Protein AF-A0A1V9YAX0-F1 (afdb_monomer_lite)

pLDDT: mean 70.47, std 21.71, range [21.67, 96.81]

InterPro domains:
  IPR023393 START-like domain superfamily [G3DSA:3.30.530.20] (100-209)
  IPR052727 Rab4/Rab5 effector domain-containing protein [PTHR13510] (11-248)

Sequence (314 aa):
MCHPKDFVTIPDVTTEDRDKLVAIAHEALSDIILRAKLEEGCLPWRPMNTTSGQPRMYTAKDRTTHETVYAGVTTLEMTLDDAIDFFQVTRNGVYFDHARLLARKATEACVLAPLSTPSFEDPYHYVDLPWFPCLERSHGLLRAHFGRTGYILTEVSAGVTQVVHLVNVAMHGNVPSMLVAKAMRKQAASVSQLAHRIRTRGTKIVSTTPTTPGTPAKGVCASCHTKLHCLKTKIECQRCGDIVCRRCILVNVQCKNCCYGHPHRVRSPATSKPTLTETSSPLTEIADDEDDFIALVDAAGSALRLSSCVTGRS

Radius of gyration: 20.97 Å; chains: 1; bounding box: 55×50×53 Å

Foldseek 3Di:
DDDCVVPDDLDPQDLVNLVVQVVVVVVLVVVLVQQLPQPPGPWPWDWDDDDPLFFTKIWTQDPVVRFIKIKGKDKAQFALVLLLVLLDDDDFVLLQVSLCLLAVLAPDKGWSDWSDAADPVRNFATDTHIDDDPCCVPPVAWQKDWGSFAWAWADPDGRMIMIMTMGTIDTPDDDPVVLVVVLRRVSNRCVSCSNLSSLPRPKDFDQDDVDDPDDDPLQAAQQPRDGNDNPFTWIQGPFQRGTHGPCCSRPPCPRCGDCSNDVVSGDDPDPDDDPDDDDDDDDDDDDDPDQPPSSSVSNSHSSPYRGGHDYDDD

Structure (mmCIF, N/CA/C/O backbone):
data_AF-A0A1V9YAX0-F1
#
_entry.id   AF-A0A1V9YAX0-F1
#
loop_
_atom_site.group_PDB
_atom_site.id
_atom_site.type_symbol
_atom_site.label_atom_id
_atom_site.label_alt_id
_atom_site.label_comp_id
_atom_site.label_asym_id
_atom_site.label_entity_id
_atom_site.label_seq_id
_atom_site.pdbx_PDB_ins_code
_atom_site.Cartn_x
_atom_site.Cartn_y
_atom_site.Cartn_z
_atom_site.occupancy
_atom_site.B_iso_or_equiv
_atom_site.auth_seq_id
_atom_site.auth_comp_id
_atom_site.auth_asym_id
_atom_site.auth_atom_id
_atom_site.pdbx_PDB_model_num
ATOM 1 N N . MET A 1 1 ? -11.397 -20.238 -14.435 1.00 37.41 1 MET A N 1
ATOM 2 C CA . MET A 1 1 ? -10.193 -19.401 -14.259 1.00 37.41 1 MET A CA 1
ATOM 3 C C . MET A 1 1 ? -9.105 -20.329 -13.769 1.00 37.41 1 MET A C 1
ATOM 5 O O . MET A 1 1 ? -9.329 -21.018 -12.780 1.00 37.41 1 MET A O 1
ATOM 9 N N . CYS A 1 2 ? -8.051 -20.481 -14.562 1.00 39.22 2 CYS A N 1
ATOM 10 C CA . CYS A 1 2 ? -7.029 -21.506 -14.375 1.00 39.22 2 CYS A CA 1
ATOM 11 C C . CYS A 1 2 ? -6.031 -21.066 -13.305 1.00 39.22 2 CYS A C 1
ATOM 13 O O . CYS A 1 2 ? -5.664 -19.897 -13.246 1.00 39.22 2 CYS A O 1
ATOM 15 N N . HIS A 1 3 ? -5.602 -21.987 -12.446 1.00 45.72 3 HIS A N 1
ATOM 16 C CA . HIS A 1 3 ? -4.635 -21.674 -11.407 1.00 45.72 3 HIS A CA 1
ATOM 17 C C . HIS A 1 3 ? -3.251 -21.467 -12.064 1.00 45.72 3 HIS A C 1
ATOM 19 O O . HIS A 1 3 ? -2.836 -22.310 -12.859 1.00 45.72 3 HIS A O 1
ATOM 25 N N . PRO A 1 4 ? -2.492 -20.398 -11.744 1.00 51.88 4 PRO A N 1
ATOM 26 C CA . PRO A 1 4 ? -1.201 -20.098 -12.381 1.00 51.88 4 PRO A CA 1
ATOM 27 C C . PRO A 1 4 ? -0.198 -21.258 -12.364 1.00 51.88 4 PRO A C 1
ATOM 29 O O . PRO A 1 4 ? 0.590 -21.427 -13.286 1.00 51.88 4 PRO A O 1
ATOM 32 N N . LYS A 1 5 ? -0.261 -22.106 -11.332 1.00 53.72 5 LYS A N 1
ATOM 33 C CA . LYS A 1 5 ? 0.605 -23.290 -11.199 1.00 53.72 5 LYS A CA 1
ATOM 34 C C . LYS A 1 5 ? 0.449 -24.311 -12.330 1.00 53.72 5 LYS A C 1
ATOM 36 O O . LYS A 1 5 ? 1.384 -25.067 -12.558 1.00 53.72 5 LYS A O 1
ATOM 41 N N . ASP A 1 6 ? -0.682 -24.316 -13.031 1.00 57.94 6 ASP A N 1
ATOM 42 C CA . ASP A 1 6 ? -0.965 -25.317 -14.064 1.00 57.94 6 ASP A CA 1
ATOM 43 C C . ASP A 1 6 ? -0.331 -24.953 -15.421 1.00 57.94 6 ASP A C 1
ATOM 45 O O . ASP A 1 6 ? -0.204 -25.809 -16.292 1.00 57.94 6 ASP A O 1
ATOM 49 N N . PHE A 1 7 ? 0.095 -23.694 -15.605 1.00 60.09 7 PHE A N 1
ATOM 50 C CA . PHE A 1 7 ? 0.601 -23.176 -16.888 1.00 60.09 7 PHE A CA 1
ATOM 51 C C . PHE A 1 7 ? 1.906 -22.373 -16.780 1.00 60.09 7 PHE A C 1
ATOM 53 O O . PHE A 1 7 ? 2.457 -21.965 -17.803 1.00 60.09 7 PHE A O 1
ATOM 60 N N . VAL A 1 8 ? 2.411 -22.126 -15.568 1.00 61.88 8 VAL A N 1
ATOM 61 C CA . VAL A 1 8 ? 3.628 -21.338 -15.340 1.00 61.88 8 VAL A CA 1
ATOM 62 C C . VAL A 1 8 ? 4.755 -22.246 -14.886 1.00 61.88 8 VAL A C 1
ATOM 64 O O . VAL A 1 8 ? 4.736 -22.785 -13.780 1.00 61.88 8 VAL A O 1
ATOM 67 N N . THR A 1 9 ? 5.782 -22.366 -15.721 1.00 63.78 9 THR A N 1
ATOM 68 C CA . THR A 1 9 ? 7.066 -22.920 -15.294 1.00 63.78 9 THR A CA 1
ATOM 69 C C . THR A 1 9 ? 7.731 -21.904 -14.373 1.00 63.78 9 THR A C 1
ATOM 71 O O . THR A 1 9 ? 8.102 -20.814 -14.809 1.00 63.78 9 THR A O 1
ATOM 74 N N . ILE A 1 10 ? 7.839 -22.238 -13.087 1.00 66.00 10 ILE A N 1
ATOM 75 C CA . ILE A 1 10 ? 8.602 -21.432 -12.131 1.00 66.00 10 ILE A CA 1
ATOM 76 C C . ILE A 1 10 ? 10.066 -21.481 -12.593 1.00 66.00 10 ILE A C 1
ATOM 78 O O . ILE A 1 10 ? 10.599 -22.586 -12.724 1.00 66.00 10 ILE A O 1
ATOM 82 N N . PRO A 1 11 ? 10.703 -20.336 -12.897 1.00 67.94 11 PRO A N 1
ATOM 83 C CA . PRO A 1 11 ? 12.101 -20.333 -13.300 1.00 67.94 11 PRO A CA 1
ATOM 84 C C . PRO A 1 11 ? 12.960 -20.867 -12.153 1.00 67.94 11 PRO A C 1
ATOM 86 O O . PRO A 1 11 ? 12.714 -20.543 -10.990 1.00 67.94 11 PRO A O 1
ATOM 89 N N . ASP A 1 12 ? 13.957 -21.686 -12.482 1.00 74.44 12 ASP A N 1
ATOM 90 C CA . ASP A 1 12 ? 14.951 -22.118 -11.505 1.00 74.44 12 ASP A CA 1
ATOM 91 C C . ASP A 1 12 ? 15.837 -20.914 -11.162 1.00 74.44 12 ASP A C 1
ATOM 93 O O . ASP A 1 12 ? 16.627 -20.450 -11.985 1.00 74.44 12 ASP A O 1
ATOM 97 N N . VAL A 1 13 ? 15.615 -20.330 -9.984 1.00 77.94 13 VAL A N 1
ATOM 98 C CA . VAL A 1 13 ? 16.359 -19.155 -9.523 1.00 77.94 13 VAL A CA 1
ATOM 99 C C . VAL A 1 13 ? 17.613 -19.651 -8.821 1.00 77.94 13 VAL A C 1
ATOM 101 O O . VAL A 1 13 ? 17.544 -20.161 -7.696 1.00 77.94 13 VAL A O 1
ATOM 104 N N . THR A 1 14 ? 18.758 -19.478 -9.483 1.00 86.75 14 THR A N 1
ATOM 105 C CA . THR A 1 14 ? 20.066 -19.809 -8.910 1.00 86.75 14 THR A CA 1
ATOM 106 C C . THR A 1 14 ? 20.303 -19.031 -7.612 1.00 86.75 14 THR A C 1
ATOM 108 O O . THR A 1 14 ? 19.706 -17.978 -7.377 1.00 86.75 14 THR A O 1
ATOM 111 N N . THR A 1 15 ? 21.187 -19.527 -6.743 1.00 87.81 15 THR A N 1
ATOM 112 C CA . THR A 1 15 ? 21.553 -18.804 -5.512 1.00 87.81 15 THR A CA 1
ATOM 113 C C . THR A 1 15 ? 22.110 -17.414 -5.827 1.00 87.81 15 THR A C 1
ATOM 115 O O . THR A 1 15 ? 21.740 -16.447 -5.174 1.00 87.81 15 THR A O 1
ATOM 118 N N . GLU A 1 16 ? 22.917 -17.291 -6.884 1.00 90.12 16 GLU A N 1
ATOM 119 C CA . GLU A 1 16 ? 23.482 -16.010 -7.313 1.00 90.12 16 GLU A CA 1
ATOM 120 C C . GLU A 1 16 ? 22.397 -15.022 -7.772 1.00 90.12 16 GLU A C 1
ATOM 122 O O . GLU A 1 16 ? 22.416 -13.851 -7.390 1.00 90.12 16 GLU A O 1
ATOM 127 N N . ASP A 1 17 ? 21.420 -15.480 -8.561 1.00 88.62 17 ASP A N 1
ATOM 128 C CA . ASP A 1 17 ? 20.304 -14.632 -8.995 1.00 88.62 17 ASP A CA 1
ATOM 129 C C . ASP A 1 17 ? 19.409 -14.237 -7.821 1.00 88.62 17 ASP A C 1
ATOM 131 O O . ASP A 1 17 ? 18.936 -13.102 -7.756 1.00 88.62 17 ASP A O 1
ATOM 135 N N . ARG A 1 18 ? 19.210 -15.145 -6.861 1.00 88.44 18 ARG A N 1
ATOM 136 C CA . ARG A 1 18 ? 18.476 -14.853 -5.628 1.00 88.44 18 ARG A CA 1
ATOM 137 C C . ARG A 1 18 ? 19.151 -13.736 -4.841 1.00 88.44 18 ARG A C 1
ATOM 139 O O . ARG A 1 18 ? 18.469 -12.779 -4.481 1.00 88.44 18 ARG A O 1
ATOM 146 N N . ASP A 1 19 ? 20.459 -13.825 -4.622 1.00 90.25 19 ASP A N 1
ATOM 147 C CA . ASP A 1 19 ? 21.213 -12.815 -3.873 1.00 90.25 19 ASP A CA 1
ATOM 148 C C . ASP A 1 19 ? 21.159 -11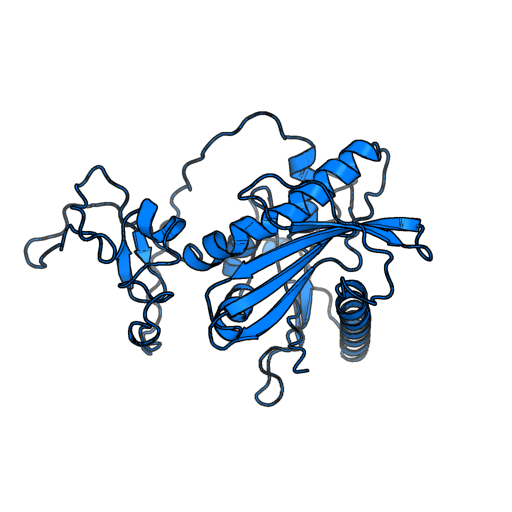.451 -4.576 1.00 90.25 19 ASP A C 1
ATOM 150 O O . ASP A 1 19 ? 20.912 -10.426 -3.935 1.00 90.25 19 ASP A O 1
ATOM 154 N N . LYS A 1 20 ? 21.280 -11.432 -5.911 1.00 90.12 20 LYS A N 1
ATOM 155 C CA . LYS A 1 20 ? 21.107 -10.212 -6.719 1.00 90.12 20 LYS A CA 1
ATOM 156 C C . LYS A 1 20 ? 19.705 -9.618 -6.577 1.00 90.12 20 LYS A C 1
ATOM 158 O O . LYS A 1 20 ? 19.569 -8.411 -6.388 1.00 90.12 20 LYS A O 1
ATOM 163 N N . LEU A 1 21 ? 18.660 -10.442 -6.662 1.00 88.00 21 LEU A N 1
ATOM 164 C CA . LEU A 1 21 ? 17.272 -9.988 -6.535 1.00 88.00 21 LEU A CA 1
ATOM 165 C C . LEU A 1 21 ? 16.974 -9.448 -5.130 1.00 88.00 21 LEU A C 1
ATOM 167 O O . LEU A 1 21 ? 16.291 -8.431 -5.001 1.00 88.00 21 LEU A O 1
ATOM 171 N N . VAL A 1 22 ? 17.513 -10.083 -4.086 1.00 87.81 22 VAL A N 1
ATOM 172 C CA . VAL A 1 22 ? 17.403 -9.591 -2.705 1.00 87.81 22 VAL A CA 1
ATOM 173 C C . VAL A 1 22 ? 18.125 -8.251 -2.547 1.00 87.81 22 VAL A C 1
ATOM 175 O O . VAL A 1 22 ? 17.552 -7.333 -1.962 1.00 87.81 22 VAL A O 1
ATOM 178 N N . ALA A 1 23 ? 19.320 -8.092 -3.123 1.00 88.88 23 ALA A N 1
ATOM 179 C CA . ALA A 1 23 ? 20.044 -6.821 -3.097 1.00 88.88 23 ALA A CA 1
ATOM 180 C C . ALA A 1 23 ? 19.260 -5.691 -3.794 1.00 88.88 23 ALA A C 1
ATOM 182 O O . ALA A 1 23 ? 19.125 -4.601 -3.237 1.00 88.88 23 ALA A O 1
ATOM 183 N N . ILE A 1 24 ? 18.667 -5.967 -4.963 1.00 89.00 24 ILE A N 1
ATOM 184 C CA . ILE A 1 24 ? 17.790 -5.017 -5.672 1.00 89.00 24 ILE A CA 1
ATOM 185 C C . ILE A 1 24 ? 16.581 -4.642 -4.806 1.00 89.00 24 ILE A C 1
ATOM 187 O O . ILE A 1 24 ? 16.206 -3.469 -4.739 1.00 89.00 24 ILE A O 1
ATOM 191 N N . ALA A 1 25 ? 15.973 -5.619 -4.125 1.00 87.56 25 ALA A N 1
ATOM 192 C CA . ALA A 1 25 ? 14.872 -5.351 -3.209 1.00 87.56 25 ALA A CA 1
ATOM 193 C C . ALA A 1 25 ? 15.326 -4.424 -2.070 1.00 87.56 25 ALA A C 1
ATOM 195 O O . ALA A 1 25 ? 14.691 -3.400 -1.834 1.00 87.56 25 ALA A O 1
ATOM 196 N N . HIS A 1 26 ? 16.450 -4.707 -1.407 1.00 86.12 26 HIS A N 1
ATOM 197 C CA . HIS A 1 26 ? 16.986 -3.854 -0.338 1.00 86.12 26 HIS A CA 1
ATOM 198 C C . HIS A 1 26 ? 17.284 -2.420 -0.791 1.00 86.12 26 HIS A C 1
ATOM 200 O O . HIS A 1 26 ? 16.987 -1.472 -0.056 1.00 86.12 26 HIS A O 1
ATOM 206 N N . GLU A 1 27 ? 17.817 -2.240 -1.999 1.00 88.69 27 GLU A N 1
ATOM 207 C CA . GLU A 1 27 ? 18.045 -0.913 -2.578 1.00 88.69 27 GLU A CA 1
ATOM 208 C C . GLU A 1 27 ? 16.720 -0.171 -2.809 1.00 88.69 27 GLU A C 1
ATOM 210 O O . GLU A 1 27 ? 16.554 0.968 -2.360 1.00 88.69 27 GLU A O 1
ATOM 215 N N . ALA A 1 28 ? 15.735 -0.835 -3.424 1.00 86.12 28 ALA A N 1
ATOM 216 C CA . ALA A 1 28 ? 14.412 -0.260 -3.668 1.00 86.12 28 ALA A CA 1
ATOM 217 C C . ALA A 1 28 ? 13.695 0.144 -2.366 1.00 86.12 28 ALA A C 1
ATOM 219 O O . ALA A 1 28 ? 12.976 1.147 -2.328 1.00 86.12 28 ALA A O 1
ATOM 220 N N . LEU A 1 29 ? 13.910 -0.614 -1.291 1.00 85.88 29 LEU A N 1
ATOM 221 C CA . LEU A 1 29 ? 13.338 -0.344 0.027 1.00 85.88 29 LEU A CA 1
ATOM 222 C C . LEU A 1 29 ? 14.049 0.784 0.761 1.00 85.88 29 LEU A C 1
ATOM 224 O O . LEU A 1 29 ? 13.409 1.628 1.383 1.00 85.88 29 LEU A O 1
ATOM 228 N N . SER A 1 30 ? 15.367 0.869 0.649 1.00 88.25 30 SER A N 1
ATOM 229 C CA . SER A 1 30 ? 16.090 2.028 1.171 1.00 88.25 30 SER A CA 1
ATOM 230 C C . SER A 1 30 ? 15.615 3.308 0.476 1.00 88.25 30 SER A C 1
ATOM 232 O O . SER A 1 30 ? 15.301 4.303 1.133 1.00 88.25 30 SER A O 1
ATOM 234 N N . ASP A 1 31 ? 15.454 3.258 -0.849 1.00 87.31 31 ASP A N 1
ATOM 235 C CA . ASP A 1 31 ? 14.967 4.385 -1.644 1.00 87.31 31 ASP A CA 1
ATOM 236 C C . ASP A 1 31 ? 13.527 4.781 -1.263 1.00 87.31 31 ASP A C 1
ATOM 238 O O . ASP A 1 31 ? 13.234 5.971 -1.101 1.00 87.31 31 ASP A O 1
ATOM 242 N N . ILE A 1 32 ? 12.625 3.812 -1.041 1.00 89.25 32 ILE A N 1
ATOM 243 C CA . ILE A 1 32 ? 11.243 4.122 -0.639 1.00 89.25 32 ILE A CA 1
ATOM 244 C C . ILE A 1 32 ? 11.175 4.781 0.742 1.00 89.25 32 ILE A C 1
ATOM 246 O O . ILE A 1 32 ? 10.451 5.765 0.910 1.00 89.25 32 ILE A O 1
ATOM 250 N N . ILE A 1 33 ? 11.951 4.289 1.713 1.00 89.31 33 ILE A N 1
ATOM 251 C CA . ILE A 1 33 ? 11.983 4.824 3.082 1.00 89.31 33 ILE A CA 1
ATOM 252 C C . ILE A 1 33 ? 12.476 6.272 3.072 1.00 89.31 33 ILE A C 1
ATOM 254 O O . ILE A 1 33 ? 11.868 7.143 3.697 1.00 89.31 33 ILE A O 1
ATOM 258 N N . LEU A 1 34 ? 13.547 6.553 2.325 1.00 90.06 34 LEU A N 1
ATOM 259 C CA . LEU A 1 34 ? 14.103 7.902 2.218 1.00 90.06 34 LEU A CA 1
ATOM 260 C C . LEU A 1 34 ? 13.123 8.877 1.551 1.00 90.06 34 LEU A C 1
ATOM 262 O O . LEU A 1 34 ? 13.002 10.023 1.988 1.00 90.06 34 LEU A O 1
ATOM 266 N N . ARG A 1 35 ? 12.387 8.422 0.533 1.00 90.88 35 ARG A N 1
ATOM 267 C CA . ARG A 1 35 ? 11.398 9.237 -0.196 1.00 90.88 35 ARG A CA 1
ATOM 268 C C . ARG A 1 35 ? 10.103 9.461 0.570 1.00 90.88 35 ARG A C 1
ATOM 270 O O . ARG A 1 35 ? 9.447 10.480 0.358 1.00 90.88 35 ARG A O 1
ATOM 277 N N . ALA A 1 36 ? 9.735 8.537 1.451 1.00 91.06 36 ALA A N 1
ATOM 278 C CA . ALA A 1 36 ? 8.534 8.639 2.271 1.00 91.06 36 ALA A CA 1
ATOM 279 C C . ALA A 1 36 ? 8.642 9.692 3.386 1.00 91.06 36 ALA A C 1
ATOM 281 O O . ALA A 1 36 ? 7.619 10.052 3.968 1.00 91.06 36 ALA A O 1
ATOM 282 N N . LYS A 1 37 ? 9.844 10.216 3.671 1.00 92.69 37 LYS A N 1
ATOM 283 C CA . LYS A 1 37 ? 10.032 11.343 4.594 1.00 92.69 37 LYS A CA 1
ATOM 284 C C . LYS A 1 37 ? 9.356 12.596 4.035 1.00 92.69 37 LYS A C 1
ATOM 286 O O . LYS A 1 37 ? 9.789 13.151 3.027 1.00 92.69 37 LYS A O 1
ATOM 291 N N . LEU A 1 38 ? 8.271 13.014 4.685 1.00 92.25 38 LEU A N 1
ATOM 292 C CA . LEU A 1 38 ? 7.445 14.151 4.257 1.00 92.25 38 LEU A CA 1
ATOM 293 C C . LEU A 1 38 ? 8.009 15.498 4.714 1.00 92.25 38 LEU A C 1
ATOM 295 O O . LEU A 1 38 ? 7.803 16.508 4.046 1.00 92.25 38 LEU A O 1
ATOM 299 N N . GLU A 1 39 ? 8.720 15.494 5.837 1.00 88.69 39 GLU A N 1
ATOM 300 C CA . GLU A 1 39 ? 9.411 16.643 6.414 1.00 88.69 39 GLU A CA 1
ATOM 301 C C . GLU A 1 39 ? 10.913 16.449 6.211 1.00 88.69 39 GLU A C 1
ATOM 303 O O . GLU A 1 39 ? 11.423 15.349 6.421 1.00 88.69 39 GLU A O 1
ATOM 308 N N . GLU A 1 40 ? 11.596 17.494 5.731 1.00 85.38 40 GLU A N 1
ATOM 309 C CA . GLU A 1 40 ? 13.051 17.497 5.485 1.00 85.38 40 GLU A CA 1
ATOM 310 C C . GLU A 1 40 ? 13.562 16.318 4.621 1.00 85.38 40 GLU A C 1
ATOM 312 O O . GLU A 1 40 ? 14.730 15.936 4.667 1.00 85.38 40 GLU A O 1
ATOM 317 N N . GLY A 1 41 ? 12.678 15.725 3.812 1.00 86.88 41 GLY A N 1
ATOM 318 C CA . GLY A 1 41 ? 12.993 14.611 2.923 1.00 86.88 41 GLY A CA 1
ATOM 319 C C . GLY A 1 41 ? 13.664 15.038 1.616 1.00 86.88 41 GLY A C 1
ATOM 320 O O . GLY A 1 41 ? 13.777 16.219 1.286 1.00 86.88 41 GLY A O 1
ATOM 321 N N . CYS A 1 42 ? 14.073 14.050 0.816 1.00 89.19 42 CYS A N 1
ATOM 322 C CA . CYS A 1 42 ? 14.692 14.299 -0.491 1.00 89.19 42 CYS A CA 1
ATOM 323 C C . CYS A 1 42 ? 13.699 14.813 -1.550 1.00 89.19 42 CYS A C 1
ATOM 325 O O . CYS A 1 42 ? 14.102 15.429 -2.538 1.00 89.19 42 CYS A O 1
ATOM 327 N N . LEU A 1 43 ? 12.399 14.567 -1.354 1.00 92.56 43 LEU A N 1
ATOM 328 C CA . LEU A 1 43 ? 11.346 15.014 -2.256 1.00 92.56 43 LEU A CA 1
ATOM 329 C C . LEU A 1 43 ? 10.730 16.335 -1.769 1.00 92.56 43 LEU A C 1
ATOM 331 O O . LEU A 1 43 ? 10.416 16.469 -0.586 1.00 92.56 43 LEU A O 1
ATOM 335 N N . PRO A 1 44 ? 10.484 17.305 -2.672 1.00 94.00 44 PRO A N 1
ATOM 336 C CA . PRO A 1 44 ? 9.847 18.573 -2.328 1.00 94.00 44 PRO A CA 1
ATOM 337 C C . PRO A 1 44 ? 8.330 18.389 -2.174 1.00 94.00 44 PRO A C 1
ATOM 339 O O . PRO A 1 44 ? 7.548 18.781 -3.048 1.00 94.00 44 PRO A O 1
ATOM 342 N N . TRP A 1 45 ? 7.919 17.752 -1.081 1.00 96.06 45 TRP A N 1
ATOM 343 C CA . TRP A 1 45 ? 6.524 17.455 -0.781 1.00 96.06 45 TRP A CA 1
ATOM 344 C C . TRP A 1 45 ? 5.680 18.720 -0.636 1.00 96.06 45 TRP A C 1
ATOM 346 O O . TRP A 1 45 ? 6.042 19.668 0.058 1.00 96.06 45 TRP A O 1
ATOM 356 N N . ARG A 1 46 ? 4.516 18.722 -1.288 1.00 95.44 46 ARG A N 1
ATOM 357 C CA . ARG A 1 46 ? 3.503 19.772 -1.169 1.00 95.44 46 ARG A CA 1
ATOM 358 C C . ARG A 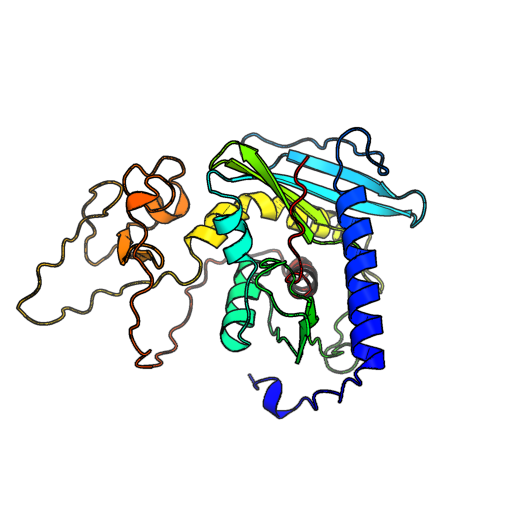1 46 ? 2.204 19.166 -0.649 1.00 95.44 46 ARG A C 1
ATOM 360 O O . ARG A 1 46 ? 1.728 18.196 -1.248 1.00 95.44 46 ARG A O 1
ATOM 367 N N . PRO A 1 47 ? 1.617 19.714 0.428 1.00 95.38 47 PRO A N 1
ATOM 368 C CA . PRO A 1 47 ? 0.318 19.265 0.896 1.00 95.38 47 PRO A CA 1
ATOM 369 C C . PRO A 1 47 ? -0.747 19.570 -0.161 1.00 95.38 47 PRO A C 1
ATOM 371 O O . PRO A 1 47 ? -0.685 20.578 -0.869 1.00 95.38 47 PRO A O 1
ATOM 374 N N . MET A 1 48 ? -1.725 18.682 -0.272 1.00 94.19 48 MET A N 1
ATOM 375 C CA . MET A 1 48 ? -2.878 18.844 -1.148 1.00 94.19 48 MET A CA 1
ATOM 376 C C . MET A 1 48 ? -4.115 19.173 -0.319 1.00 94.19 48 MET A C 1
ATOM 378 O O . MET A 1 48 ? -4.245 18.744 0.829 1.00 94.19 48 MET A O 1
ATOM 382 N N . ASN A 1 49 ? -5.060 19.889 -0.925 1.00 87.81 49 ASN A N 1
ATOM 383 C CA . ASN A 1 49 ? -6.350 20.137 -0.295 1.00 87.81 49 ASN A CA 1
ATOM 384 C C . ASN A 1 49 ? -7.060 18.802 -0.055 1.00 87.81 49 ASN A C 1
ATOM 386 O O . ASN A 1 49 ? -7.252 18.014 -0.983 1.00 87.81 49 ASN A O 1
ATOM 390 N N . THR A 1 50 ? -7.437 18.562 1.195 1.00 82.88 50 THR A N 1
ATOM 391 C CA . THR A 1 50 ? -8.150 17.361 1.635 1.00 82.88 50 THR A CA 1
ATOM 392 C C . THR A 1 50 ? -9.381 17.789 2.416 1.00 82.88 50 THR A C 1
ATOM 394 O O . THR A 1 50 ? -9.345 18.760 3.173 1.00 82.88 50 THR A O 1
ATOM 397 N N . THR A 1 51 ? -10.503 17.113 2.185 1.00 81.81 51 THR A N 1
ATOM 398 C CA . THR A 1 51 ? -11.741 17.369 2.930 1.00 81.81 51 THR A CA 1
ATOM 399 C C . THR A 1 51 ? -11.690 16.657 4.282 1.00 81.81 51 THR A C 1
ATOM 401 O O . THR A 1 51 ? -11.003 15.648 4.437 1.00 81.81 51 THR A O 1
ATOM 404 N N . SER A 1 52 ? -12.444 17.153 5.267 1.00 72.94 52 SER A N 1
ATOM 405 C CA . SER A 1 52 ? -12.626 16.459 6.548 1.00 72.94 52 SER A CA 1
ATOM 406 C C . SER A 1 52 ? -13.031 14.993 6.327 1.00 72.94 52 SER A C 1
ATOM 408 O O . SER A 1 52 ? -13.959 14.708 5.570 1.00 72.94 52 SER A O 1
ATOM 410 N N . GLY A 1 53 ? -12.306 14.065 6.958 1.00 71.19 53 GLY A N 1
ATOM 411 C CA . GLY A 1 53 ? -12.506 12.617 6.817 1.00 71.19 53 GLY A CA 1
ATOM 412 C C . GLY A 1 53 ? -11.679 11.934 5.717 1.00 71.19 53 GLY A C 1
ATOM 413 O O . GLY A 1 53 ? -11.706 10.708 5.628 1.00 71.19 53 GLY A O 1
ATOM 414 N N . GLN A 1 54 ? -10.924 12.682 4.906 1.00 79.81 54 GLN A N 1
ATOM 415 C CA . GLN A 1 54 ? -9.941 12.126 3.968 1.00 79.81 54 GLN A CA 1
ATOM 416 C C . GLN A 1 54 ? -8.553 12.002 4.620 1.00 79.81 54 GLN A C 1
ATOM 418 O O . GLN A 1 54 ? -8.246 12.747 5.554 1.00 79.81 54 GLN A O 1
ATOM 423 N N . PRO A 1 55 ? -7.694 11.075 4.149 1.00 89.38 55 PRO A N 1
ATOM 424 C CA . PRO A 1 55 ? -6.316 11.008 4.623 1.00 89.38 55 PRO A CA 1
ATOM 425 C C . PRO A 1 55 ? -5.564 12.268 4.188 1.00 89.38 55 PRO A C 1
ATOM 427 O O . PRO A 1 55 ? -5.927 12.897 3.192 1.00 89.38 55 PRO A O 1
ATOM 430 N N . ARG A 1 56 ? -4.491 12.629 4.898 1.00 94.94 56 ARG A N 1
ATOM 431 C CA . ARG A 1 56 ? -3.652 13.760 4.477 1.00 94.94 56 ARG A CA 1
ATOM 432 C C . ARG A 1 56 ? -2.937 13.371 3.190 1.00 94.94 56 ARG A C 1
ATOM 434 O O . ARG A 1 56 ? -2.284 12.330 3.147 1.00 94.94 56 ARG A O 1
ATOM 441 N N . MET A 1 57 ? -3.047 14.202 2.165 1.00 96.25 57 MET A N 1
ATOM 442 C CA . MET A 1 57 ? -2.495 13.917 0.846 1.00 96.25 57 MET A CA 1
ATOM 443 C C . MET A 1 57 ? -1.343 14.863 0.539 1.00 96.25 57 MET A C 1
ATOM 445 O O . MET A 1 57 ? -1.431 16.064 0.792 1.00 96.25 57 MET A O 1
ATOM 449 N N . TYR A 1 58 ? -0.290 14.319 -0.058 1.00 96.81 58 TYR A N 1
ATOM 450 C CA . TYR A 1 58 ? 0.882 15.057 -0.503 1.00 96.81 58 TYR A CA 1
ATOM 451 C C . TYR A 1 58 ? 1.203 14.696 -1.950 1.00 96.81 58 TYR A C 1
ATOM 453 O O . TYR A 1 58 ? 0.929 13.585 -2.415 1.00 96.81 58 TYR A O 1
ATOM 461 N N . THR A 1 59 ? 1.814 15.635 -2.663 1.00 96.19 59 THR A N 1
ATOM 462 C CA . THR A 1 59 ? 2.368 15.407 -3.996 1.00 96.19 59 THR A CA 1
ATOM 463 C C . THR A 1 59 ? 3.765 15.997 -4.095 1.00 96.19 59 THR A C 1
ATOM 465 O O . THR A 1 59 ? 4.047 17.047 -3.519 1.00 96.19 59 THR A O 1
ATOM 468 N N . ALA A 1 60 ? 4.641 15.322 -4.825 1.00 95.25 60 ALA A N 1
ATOM 469 C CA . ALA A 1 60 ? 5.972 15.804 -5.148 1.00 95.25 60 ALA A CA 1
ATOM 470 C C . ALA A 1 60 ? 6.280 15.500 -6.613 1.00 95.25 60 ALA A C 1
ATOM 472 O O . ALA A 1 60 ? 5.755 14.546 -7.187 1.00 95.25 60 ALA A O 1
ATOM 473 N N . LYS A 1 61 ? 7.155 16.304 -7.214 1.00 92.19 61 LYS A N 1
ATOM 474 C CA . LYS A 1 61 ? 7.782 15.975 -8.492 1.00 92.19 61 LYS A CA 1
ATOM 475 C C . LYS A 1 61 ? 9.229 15.609 -8.211 1.00 92.19 61 LYS A C 1
ATOM 477 O O . LYS A 1 61 ? 9.979 16.446 -7.702 1.00 92.19 61 LYS A O 1
ATOM 482 N N . ASP A 1 62 ? 9.591 14.370 -8.504 1.00 87.94 62 ASP A N 1
ATOM 483 C CA . ASP A 1 62 ? 10.969 13.916 -8.399 1.00 87.94 62 ASP A CA 1
ATOM 484 C C . ASP A 1 62 ? 11.806 14.654 -9.451 1.00 87.94 62 ASP A C 1
ATOM 486 O O . ASP A 1 62 ? 11.452 14.714 -10.628 1.00 87.94 62 ASP A O 1
ATOM 490 N N . ARG A 1 63 ? 12.897 15.283 -9.014 1.00 84.62 63 ARG A N 1
ATOM 491 C CA . ARG A 1 63 ? 13.774 16.052 -9.902 1.00 84.62 63 ARG A CA 1
ATOM 492 C C . ARG A 1 63 ? 14.663 15.151 -10.750 1.00 84.62 63 ARG A C 1
ATOM 494 O O . ARG A 1 63 ? 15.039 15.573 -11.836 1.00 84.62 63 ARG A O 1
ATOM 501 N N . THR A 1 64 ? 14.968 13.949 -10.268 1.00 82.19 64 THR A N 1
ATOM 502 C CA . THR A 1 64 ? 15.869 13.003 -10.934 1.00 82.19 64 THR A CA 1
ATOM 503 C C . THR A 1 64 ? 15.138 12.225 -12.018 1.00 82.19 64 THR A C 1
ATOM 505 O O . THR A 1 64 ? 15.621 12.115 -13.137 1.00 82.19 64 THR A O 1
ATOM 508 N N . THR A 1 65 ? 13.953 11.702 -11.701 1.00 82.00 65 THR A N 1
ATOM 509 C CA . THR A 1 65 ? 13.156 10.894 -12.643 1.00 82.00 65 THR A CA 1
ATOM 510 C C . THR A 1 65 ? 12.143 11.722 -13.433 1.00 82.00 65 THR A C 1
ATOM 512 O O . THR A 1 65 ? 11.573 11.235 -14.403 1.00 82.00 65 THR A O 1
ATOM 515 N N . HIS A 1 66 ? 11.891 12.972 -13.022 1.00 83.94 66 HIS A N 1
ATOM 516 C CA . HIS A 1 66 ? 10.796 13.821 -13.509 1.00 83.94 66 HIS A CA 1
ATOM 517 C C . HIS A 1 66 ? 9.384 13.248 -13.288 1.00 83.94 66 HIS A C 1
ATOM 519 O O . HIS A 1 66 ? 8.404 13.840 -13.758 1.00 83.94 66 HIS A O 1
ATOM 525 N N . GLU A 1 67 ? 9.260 12.159 -12.526 1.00 86.00 67 GLU A N 1
ATOM 526 C CA . GLU A 1 67 ? 7.996 11.506 -12.197 1.00 86.00 67 GLU A CA 1
ATOM 527 C C . GLU A 1 67 ? 7.233 12.280 -11.113 1.00 86.00 67 GLU A C 1
ATOM 529 O O . GLU A 1 67 ? 7.805 12.953 -10.250 1.00 86.00 67 GLU A O 1
ATOM 534 N N . THR A 1 68 ? 5.904 12.194 -11.160 1.00 91.38 68 THR A N 1
ATOM 535 C CA . THR A 1 68 ? 5.048 12.728 -10.095 1.00 91.38 68 THR A CA 1
ATOM 536 C C . THR A 1 68 ? 4.759 11.625 -9.095 1.00 91.38 68 THR A C 1
ATOM 538 O O . THR A 1 68 ? 4.322 10.545 -9.474 1.00 91.38 68 THR A O 1
ATOM 541 N N . VAL A 1 69 ? 4.958 11.918 -7.818 1.00 93.31 69 VAL A N 1
ATOM 542 C CA . VAL A 1 69 ? 4.737 10.990 -6.712 1.00 93.31 69 VAL A CA 1
ATOM 543 C C . VAL A 1 69 ? 3.594 11.513 -5.848 1.00 93.31 69 VAL A C 1
ATOM 545 O O . VAL A 1 69 ? 3.462 12.724 -5.630 1.00 93.31 69 VAL A O 1
ATOM 548 N N . TYR A 1 70 ? 2.767 10.598 -5.348 1.00 95.12 70 TYR A N 1
ATOM 549 C CA . TYR A 1 70 ? 1.714 10.894 -4.380 1.00 95.12 70 TYR A CA 1
ATOM 550 C C . TYR A 1 70 ? 1.952 10.124 -3.087 1.00 95.12 70 TYR A C 1
ATOM 552 O O . TYR A 1 70 ? 2.387 8.973 -3.116 1.00 95.12 70 TYR A O 1
ATOM 560 N N . ALA A 1 71 ? 1.626 10.749 -1.960 1.00 95.94 71 ALA A N 1
ATOM 561 C CA . ALA A 1 71 ? 1.603 10.088 -0.665 1.00 95.94 71 ALA A CA 1
ATOM 562 C C . ALA A 1 71 ? 0.270 10.343 0.037 1.00 95.94 71 ALA A C 1
ATOM 564 O O . ALA A 1 71 ? -0.213 11.477 0.082 1.00 95.94 71 ALA A O 1
ATOM 565 N N . GLY A 1 72 ? -0.317 9.281 0.580 1.00 95.88 72 GLY A N 1
ATOM 566 C CA . GLY A 1 72 ? -1.434 9.357 1.515 1.00 95.88 72 GLY A CA 1
ATOM 567 C C . GLY A 1 72 ? -0.951 9.025 2.919 1.00 95.88 72 GLY A C 1
ATOM 568 O O . GLY A 1 72 ? -0.206 8.064 3.097 1.00 95.88 72 GLY A O 1
ATOM 569 N N . VAL A 1 73 ? -1.389 9.786 3.919 1.00 95.69 73 VAL A N 1
ATOM 570 C CA . VAL A 1 73 ? -1.024 9.563 5.322 1.00 95.69 73 VAL A CA 1
ATOM 571 C C . VAL A 1 73 ? -2.265 9.390 6.175 1.00 95.69 73 VAL A C 1
ATOM 573 O O . VAL A 1 73 ? -3.189 10.208 6.122 1.00 95.69 73 VAL A O 1
ATOM 576 N N . THR A 1 74 ? -2.257 8.350 7.000 1.00 93.38 74 THR A N 1
ATOM 577 C CA . THR A 1 74 ? -3.273 8.108 8.025 1.00 93.38 74 THR A CA 1
ATOM 578 C C . THR A 1 74 ? -2.625 7.569 9.293 1.00 93.38 74 THR A C 1
ATOM 580 O O . THR A 1 74 ? -1.488 7.101 9.274 1.00 93.38 74 THR A O 1
ATOM 583 N N . THR A 1 75 ? -3.381 7.584 10.382 1.00 92.12 75 THR A N 1
ATOM 584 C CA . THR A 1 75 ? -3.022 6.908 11.628 1.00 92.12 75 THR A CA 1
ATOM 585 C C . THR A 1 75 ? -3.941 5.708 11.835 1.00 92.12 75 THR A C 1
ATOM 587 O O . THR A 1 75 ? -5.130 5.759 11.503 1.00 92.12 75 THR A O 1
ATOM 590 N N . LEU A 1 76 ? -3.383 4.615 12.344 1.00 88.44 76 LEU A N 1
ATOM 591 C CA . LEU A 1 76 ? -4.087 3.408 12.749 1.00 88.44 76 LEU A CA 1
ATOM 592 C C . LEU A 1 76 ? -4.002 3.270 14.271 1.00 88.44 76 LEU A C 1
ATOM 594 O O . LEU A 1 76 ? -2.912 3.236 14.829 1.00 88.44 76 LEU A O 1
ATOM 598 N N . GLU A 1 77 ? -5.149 3.115 14.928 1.00 85.81 77 GLU A N 1
ATOM 599 C CA . GLU A 1 77 ? -5.228 2.747 16.350 1.00 85.81 77 GLU A CA 1
ATOM 600 C C . GLU A 1 77 ? -5.023 1.226 16.501 1.00 85.81 77 GLU A C 1
ATOM 602 O O . GLU A 1 77 ? -5.980 0.462 16.668 1.00 85.81 77 GLU A O 1
ATOM 607 N N . MET A 1 78 ? -3.786 0.774 16.289 1.00 83.31 78 MET A N 1
ATOM 608 C CA . MET A 1 78 ? -3.307 -0.591 16.521 1.00 83.31 78 MET A CA 1
ATOM 609 C C . MET A 1 78 ? -1.780 -0.610 16.666 1.00 83.31 78 MET A C 1
ATOM 611 O O . MET A 1 78 ? -1.096 0.332 16.252 1.00 83.31 78 MET A O 1
ATOM 615 N N . THR A 1 79 ? -1.245 -1.695 17.230 1.00 87.75 79 THR A N 1
ATOM 616 C CA . THR A 1 79 ? 0.206 -1.894 17.346 1.00 87.75 79 THR A CA 1
ATOM 617 C C . THR A 1 79 ? 0.855 -2.040 15.971 1.00 87.75 79 THR A C 1
ATOM 619 O O . THR A 1 79 ? 0.205 -2.424 14.993 1.00 87.75 79 THR A O 1
ATOM 622 N N . LEU A 1 80 ? 2.155 -1.754 15.907 1.00 87.44 80 LEU A N 1
ATOM 623 C CA . LEU A 1 80 ? 2.934 -1.904 14.683 1.00 87.44 80 LEU A CA 1
ATOM 624 C C . LEU A 1 80 ? 2.913 -3.357 14.185 1.00 87.44 80 LEU A C 1
ATOM 626 O O . LEU A 1 80 ? 2.676 -3.590 13.003 1.00 87.44 80 LEU A O 1
ATOM 630 N N . ASP A 1 81 ? 3.050 -4.324 15.095 1.00 85.44 81 ASP A N 1
ATOM 631 C CA . ASP A 1 81 ? 2.998 -5.758 14.781 1.00 85.44 81 ASP A CA 1
ATOM 632 C C . ASP A 1 81 ? 1.688 -6.169 14.108 1.00 85.44 81 ASP A C 1
ATOM 634 O O . ASP A 1 81 ? 1.693 -6.907 13.125 1.00 85.44 81 ASP A O 1
ATOM 638 N N . ASP A 1 82 ? 0.561 -5.639 14.586 1.00 83.06 82 ASP A N 1
ATOM 639 C CA . ASP A 1 82 ? -0.754 -5.926 14.012 1.00 83.06 82 ASP A CA 1
ATOM 640 C C . ASP A 1 82 ? -0.900 -5.362 12.599 1.00 83.06 82 ASP A C 1
ATOM 642 O O . ASP A 1 82 ? -1.556 -5.959 11.739 1.00 83.06 82 ASP A O 1
ATOM 646 N N . ALA A 1 83 ? -0.317 -4.186 12.365 1.00 86.62 83 ALA A N 1
ATOM 647 C CA . ALA A 1 83 ? -0.297 -3.578 11.047 1.00 86.62 83 ALA A CA 1
ATOM 648 C C . ALA A 1 83 ? 0.628 -4.355 10.096 1.00 86.62 83 ALA A C 1
ATOM 650 O O . ALA A 1 83 ? 0.273 -4.524 8.930 1.00 86.62 83 ALA A O 1
ATOM 651 N N . ILE A 1 84 ? 1.766 -4.864 10.578 1.00 85.75 84 ILE A N 1
ATOM 652 C CA . ILE A 1 84 ? 2.704 -5.672 9.787 1.00 85.75 84 ILE A CA 1
ATOM 653 C C . ILE A 1 84 ? 2.108 -7.039 9.438 1.00 85.75 84 ILE A C 1
ATOM 655 O O . ILE A 1 84 ? 2.208 -7.451 8.283 1.00 85.75 84 ILE A O 1
ATOM 659 N N . ASP A 1 85 ? 1.441 -7.715 10.379 1.00 83.38 85 ASP A N 1
ATOM 660 C CA . ASP A 1 85 ? 0.789 -9.016 10.146 1.00 83.38 85 ASP A CA 1
ATOM 661 C C . ASP A 1 85 ? -0.182 -8.953 8.959 1.00 83.38 85 ASP A C 1
ATOM 663 O O . ASP A 1 85 ? -0.276 -9.884 8.151 1.00 83.38 85 ASP A O 1
ATOM 667 N N . PHE A 1 86 ? -0.833 -7.798 8.763 1.00 83.50 86 PHE A N 1
ATOM 668 C CA . PHE A 1 86 ? -1.666 -7.574 7.592 1.00 83.50 86 PHE A CA 1
ATOM 669 C C . PHE A 1 86 ? -0.906 -7.758 6.272 1.00 83.50 86 PHE A C 1
ATOM 671 O O . PHE A 1 86 ? -1.486 -8.316 5.346 1.00 83.50 86 PHE A O 1
ATOM 678 N N . PHE A 1 87 ? 0.358 -7.354 6.186 1.00 81.94 87 PHE A N 1
ATOM 679 C CA . PHE A 1 87 ? 1.194 -7.482 4.991 1.00 81.94 87 PHE A CA 1
ATOM 680 C C . PHE A 1 87 ? 1.998 -8.791 4.940 1.00 81.94 87 PHE A C 1
ATOM 682 O O . PHE A 1 87 ? 2.712 -9.045 3.975 1.00 81.94 87 PHE A O 1
ATOM 689 N N . GLN A 1 88 ? 1.894 -9.663 5.939 1.00 77.56 88 GLN A N 1
ATOM 690 C CA . GLN A 1 88 ? 2.525 -10.977 5.872 1.00 77.56 88 GLN A CA 1
ATOM 691 C C . GLN A 1 88 ? 1.558 -11.982 5.235 1.00 77.56 88 GLN A C 1
ATOM 693 O O . GLN A 1 88 ? 0.546 -12.393 5.820 1.00 77.56 88 GLN A O 1
ATOM 698 N N . VAL A 1 89 ? 1.842 -12.367 3.987 1.00 72.25 89 VAL A N 1
ATOM 699 C CA . VAL A 1 89 ? 1.020 -13.327 3.239 1.00 72.25 89 VAL A CA 1
ATOM 700 C C . VAL A 1 89 ? 1.897 -14.374 2.568 1.00 72.25 89 VAL A C 1
ATOM 702 O O . VAL A 1 89 ? 2.349 -14.216 1.445 1.00 72.25 89 VAL A O 1
ATOM 705 N N . THR A 1 90 ? 2.114 -15.487 3.262 1.00 59.75 90 THR A N 1
ATOM 706 C CA . THR A 1 90 ? 3.108 -16.499 2.870 1.00 59.75 90 THR A CA 1
ATOM 707 C C . THR A 1 90 ? 2.545 -17.670 2.052 1.00 59.75 90 THR A C 1
ATOM 709 O O . THR A 1 90 ? 3.287 -18.585 1.702 1.00 59.75 90 THR A O 1
ATOM 712 N N . ARG A 1 91 ? 1.238 -17.694 1.734 1.00 59.97 91 ARG A N 1
ATOM 713 C CA . ARG A 1 91 ? 0.593 -18.787 0.969 1.00 59.97 91 ARG A CA 1
ATOM 714 C C . ARG A 1 91 ? -0.192 -18.276 -0.240 1.00 59.97 91 ARG A C 1
ATOM 716 O O . ARG A 1 91 ? -1.060 -17.424 -0.087 1.00 59.97 91 ARG A O 1
ATOM 723 N N . ASN A 1 92 ? 0.013 -18.897 -1.405 1.00 55.69 92 ASN A N 1
ATOM 724 C CA . ASN A 1 92 ? -0.521 -18.448 -2.704 1.00 55.69 92 ASN A CA 1
ATOM 725 C C . ASN A 1 92 ? -2.054 -18.282 -2.749 1.00 55.69 92 ASN A C 1
ATOM 727 O O . ASN A 1 92 ? -2.531 -17.297 -3.297 1.00 55.69 92 ASN A O 1
ATOM 731 N N . GLY A 1 93 ? -2.832 -19.190 -2.142 1.00 60.22 93 GLY A N 1
ATOM 732 C CA . GLY A 1 93 ? -4.299 -19.052 -2.093 1.00 60.22 93 GLY A CA 1
ATOM 733 C C . GLY A 1 93 ? -4.771 -17.881 -1.221 1.00 60.22 93 GLY A C 1
ATOM 734 O O . GLY A 1 93 ? -5.752 -17.224 -1.536 1.00 60.22 93 GLY A O 1
ATOM 735 N N . VAL A 1 94 ? -4.018 -17.566 -0.163 1.00 69.00 94 VAL A N 1
ATOM 736 C CA . VAL A 1 94 ? -4.283 -16.423 0.728 1.00 69.00 94 VAL A CA 1
ATOM 737 C C . VAL A 1 94 ? -3.799 -15.116 0.093 1.00 69.00 94 VAL A C 1
ATOM 739 O O . VAL A 1 94 ? -4.356 -14.054 0.363 1.00 69.00 94 VAL A O 1
ATOM 742 N N . TYR A 1 95 ? -2.779 -15.192 -0.765 1.00 73.75 95 TYR A N 1
ATOM 743 C CA . TYR A 1 95 ? -2.195 -14.043 -1.447 1.00 73.75 95 TYR A CA 1
ATOM 744 C C . TYR A 1 95 ? -3.178 -13.360 -2.385 1.00 73.75 95 TYR A C 1
ATOM 746 O O . TYR A 1 95 ? -3.312 -12.145 -2.319 1.00 73.75 95 TYR A O 1
ATOM 754 N N . PHE A 1 96 ? -3.913 -14.111 -3.208 1.00 74.88 96 PHE A N 1
ATOM 755 C CA . PHE A 1 96 ? -4.867 -13.500 -4.133 1.00 74.88 96 PHE A CA 1
ATOM 756 C C . PHE A 1 96 ? -6.031 -12.807 -3.409 1.00 74.88 96 PHE A C 1
ATOM 758 O O . PHE A 1 96 ? -6.359 -11.657 -3.712 1.00 74.88 96 PHE A O 1
ATOM 765 N N . ASP A 1 97 ? -6.606 -13.461 -2.396 1.00 76.50 97 ASP A N 1
ATOM 766 C CA . ASP A 1 97 ? -7.653 -12.862 -1.561 1.00 76.50 97 ASP A CA 1
ATOM 767 C C . ASP A 1 97 ? -7.150 -11.603 -0.849 1.00 76.50 97 ASP A C 1
ATOM 769 O O . ASP A 1 97 ? -7.850 -10.591 -0.778 1.00 76.50 97 ASP A O 1
ATOM 773 N N . HIS A 1 98 ? -5.910 -11.637 -0.358 1.00 77.75 98 HIS A N 1
ATOM 774 C CA . HIS A 1 98 ? -5.287 -10.478 0.258 1.00 77.75 98 HIS A CA 1
ATOM 775 C C . HIS A 1 98 ? -5.007 -9.359 -0.760 1.00 77.75 98 HIS A C 1
ATOM 777 O O . HIS A 1 98 ? -5.329 -8.200 -0.497 1.00 77.75 98 HIS A O 1
ATOM 783 N N . ALA A 1 99 ? -4.483 -9.684 -1.943 1.00 75.88 99 ALA A N 1
ATOM 784 C CA . ALA A 1 99 ? -4.259 -8.728 -3.022 1.00 75.88 99 ALA A CA 1
ATOM 785 C C . ALA A 1 99 ? -5.564 -8.016 -3.396 1.00 75.88 99 ALA A C 1
ATOM 787 O O . ALA A 1 99 ? -5.556 -6.804 -3.599 1.00 75.88 99 ALA A O 1
ATOM 788 N N . ARG A 1 100 ? -6.706 -8.715 -3.369 1.00 76.88 100 ARG A N 1
ATOM 789 C CA . ARG A 1 100 ? -8.036 -8.122 -3.584 1.00 76.88 100 ARG A CA 1
ATOM 790 C C . ARG A 1 100 ? -8.476 -7.132 -2.509 1.00 76.88 100 ARG A C 1
ATOM 792 O O . ARG A 1 100 ? -9.248 -6.221 -2.812 1.00 76.88 100 ARG A O 1
ATOM 799 N N . LEU A 1 101 ? -7.965 -7.238 -1.281 1.00 76.88 101 LEU A N 1
ATOM 800 C CA . LEU A 1 101 ? -8.190 -6.211 -0.257 1.00 76.88 101 LEU A CA 1
ATOM 801 C C . LEU A 1 101 ? -7.489 -4.898 -0.628 1.00 76.88 101 LEU A C 1
ATOM 803 O O . LEU A 1 101 ? -8.000 -3.825 -0.311 1.00 76.88 101 LEU A O 1
ATOM 807 N N . LEU A 1 102 ? -6.339 -4.966 -1.305 1.00 76.56 102 LEU A N 1
ATOM 808 C CA . LEU A 1 102 ? -5.540 -3.801 -1.699 1.00 76.56 102 LEU A CA 1
ATOM 809 C C . LEU A 1 102 ? -5.842 -3.300 -3.124 1.00 76.56 102 LEU A C 1
ATOM 811 O O . LEU A 1 102 ? -5.755 -2.097 -3.380 1.00 76.56 102 LEU A O 1
ATOM 815 N N . ALA A 1 103 ? -6.227 -4.195 -4.033 1.00 74.81 103 ALA A N 1
ATOM 816 C CA . ALA A 1 103 ? -6.722 -3.946 -5.386 1.00 74.81 103 ALA A CA 1
ATOM 817 C C . ALA A 1 103 ? -7.982 -4.772 -5.637 1.00 74.81 103 ALA A C 1
ATOM 819 O O . ALA A 1 103 ? -7.928 -5.895 -6.135 1.00 74.81 103 ALA A O 1
ATOM 820 N N . ARG A 1 104 ? -9.145 -4.175 -5.370 1.00 67.94 104 ARG A N 1
ATOM 821 C CA . ARG A 1 104 ? -10.454 -4.827 -5.537 1.00 67.94 104 ARG A CA 1
ATOM 822 C C . ARG A 1 104 ? -10.660 -5.452 -6.923 1.00 67.94 104 ARG A C 1
ATOM 824 O O . ARG A 1 104 ? -11.364 -6.449 -7.036 1.00 67.94 104 ARG A O 1
ATOM 831 N N . LYS A 1 105 ? -10.056 -4.869 -7.961 1.00 69.19 105 LYS A N 1
ATOM 832 C CA . LYS A 1 105 ? -10.205 -5.296 -9.358 1.00 69.19 105 LYS A CA 1
ATOM 833 C C . LYS A 1 105 ? -9.070 -6.207 -9.855 1.00 69.19 105 LYS A C 1
ATOM 835 O O . LYS A 1 105 ? -9.000 -6.481 -11.047 1.00 69.19 105 LYS A O 1
ATOM 840 N N . ALA A 1 106 ? -8.205 -6.703 -8.965 1.00 71.19 106 ALA A N 1
ATOM 841 C CA . ALA A 1 106 ? -7.219 -7.720 -9.321 1.00 71.19 106 ALA A CA 1
ATOM 842 C C . ALA A 1 106 ? -7.918 -8.997 -9.826 1.00 71.19 106 ALA A C 1
ATOM 844 O O . ALA A 1 106 ? -8.781 -9.570 -9.144 1.00 71.19 106 ALA A O 1
ATOM 845 N N . THR A 1 107 ? -7.547 -9.418 -11.035 1.00 74.62 107 THR A N 1
ATOM 846 C CA . THR A 1 107 ? -8.066 -10.622 -11.697 1.00 74.62 107 THR A CA 1
ATOM 847 C C . THR A 1 107 ? -7.259 -11.855 -11.327 1.00 74.62 107 THR A C 1
ATOM 849 O O . THR A 1 107 ? -7.853 -12.898 -11.081 1.00 74.62 107 THR A O 1
ATOM 852 N N . GLU A 1 108 ? -5.935 -11.718 -11.223 1.00 72.12 108 GLU A N 1
ATOM 853 C CA . GLU A 1 108 ? -5.006 -12.763 -10.795 1.00 72.12 108 GLU A CA 1
ATOM 854 C C . GLU A 1 108 ? -3.807 -12.145 -10.064 1.00 72.12 108 GLU A C 1
ATOM 856 O O . GLU A 1 108 ? -3.383 -11.030 -10.373 1.00 72.12 108 GLU A O 1
ATOM 861 N N . ALA A 1 109 ? -3.265 -12.868 -9.085 1.00 73.44 109 ALA A N 1
ATOM 862 C CA . ALA A 1 109 ? -2.009 -12.541 -8.421 1.00 73.44 109 ALA A CA 1
ATOM 863 C C . ALA A 1 109 ? -1.441 -13.813 -7.776 1.00 73.44 109 ALA A C 1
ATOM 865 O O . ALA A 1 109 ? -2.180 -14.572 -7.144 1.00 73.44 109 ALA A O 1
ATOM 866 N N . CYS A 1 110 ? -0.142 -14.062 -7.930 1.00 74.12 110 CYS A N 1
ATOM 867 C CA . CYS A 1 110 ? 0.520 -15.222 -7.338 1.00 74.12 110 CYS A CA 1
ATOM 868 C C . CYS A 1 110 ? 1.967 -14.886 -6.988 1.00 74.12 110 CYS A C 1
ATOM 870 O O . CYS A 1 110 ? 2.641 -14.182 -7.733 1.00 74.12 110 CYS A O 1
ATOM 872 N N . VAL A 1 111 ? 2.461 -15.457 -5.895 1.00 76.12 111 VAL A N 1
ATOM 873 C CA . VAL A 1 111 ? 3.889 -15.476 -5.566 1.00 76.12 111 VAL A CA 1
ATOM 874 C C . VAL A 1 111 ? 4.530 -16.685 -6.256 1.00 76.12 111 VAL A C 1
ATOM 876 O O . VAL A 1 111 ? 4.022 -17.803 -6.109 1.00 76.12 111 VAL A O 1
ATOM 879 N N . LEU A 1 112 ? 5.604 -16.475 -7.028 1.00 76.94 112 LEU A N 1
ATOM 880 C CA . LEU A 1 112 ? 6.378 -17.561 -7.651 1.00 76.94 112 LEU A CA 1
ATOM 881 C C . LEU A 1 112 ? 7.188 -18.311 -6.603 1.00 76.94 112 LEU A C 1
ATOM 883 O O . LEU A 1 112 ? 7.078 -19.530 -6.487 1.00 76.94 112 LEU A O 1
ATOM 887 N N . ALA A 1 113 ? 7.997 -17.565 -5.853 1.00 77.88 113 ALA A N 1
ATOM 888 C CA . ALA A 1 113 ? 8.897 -18.103 -4.850 1.00 77.88 113 ALA A CA 1
ATOM 889 C C . ALA A 1 113 ? 9.215 -17.042 -3.783 1.00 77.88 113 ALA A C 1
ATOM 891 O O . ALA A 1 113 ? 9.389 -15.870 -4.127 1.00 77.88 113 ALA A O 1
ATOM 892 N N . PRO A 1 114 ? 9.329 -17.428 -2.501 1.00 82.62 114 PRO A N 1
ATOM 893 C CA . PRO A 1 114 ? 9.977 -16.588 -1.505 1.00 82.62 114 PRO A CA 1
ATOM 894 C C . PRO A 1 114 ? 11.492 -16.558 -1.772 1.00 82.62 114 PRO A C 1
ATOM 896 O O . PRO A 1 114 ? 12.131 -17.607 -1.876 1.00 82.62 114 PRO A O 1
ATOM 899 N N . LEU A 1 115 ? 12.062 -15.360 -1.882 1.00 84.44 115 LEU A N 1
ATOM 900 C CA . LEU A 1 115 ? 13.502 -15.135 -2.038 1.00 84.44 115 LEU A CA 1
ATOM 901 C C . LEU A 1 115 ? 14.196 -15.024 -0.675 1.00 84.44 115 LEU A C 1
ATOM 903 O O . LEU A 1 115 ? 15.279 -15.578 -0.503 1.00 84.44 115 LEU A O 1
ATOM 907 N N . SER A 1 116 ? 13.536 -14.382 0.294 1.00 85.50 116 SER A N 1
ATOM 908 C CA . SER A 1 116 ? 13.922 -14.358 1.707 1.00 85.50 116 SER A CA 1
ATOM 909 C C . SER A 1 116 ? 12.702 -14.544 2.606 1.00 85.50 116 SER A C 1
ATOM 911 O O . SER A 1 116 ? 11.604 -14.086 2.282 1.00 85.50 116 SER A O 1
ATOM 913 N N . THR A 1 117 ? 12.894 -15.208 3.742 1.00 84.25 117 THR A N 1
ATOM 914 C CA . THR A 1 117 ? 11.843 -15.495 4.723 1.00 84.25 117 THR A CA 1
ATOM 915 C C . THR A 1 117 ? 12.215 -14.968 6.105 1.00 84.25 117 THR A C 1
ATOM 917 O O . THR A 1 117 ? 13.404 -14.976 6.426 1.00 84.25 117 THR A O 1
ATOM 920 N N . PRO A 1 118 ? 11.221 -14.625 6.946 1.00 84.38 118 PRO A N 1
ATOM 921 C CA . PRO A 1 118 ? 11.460 -14.153 8.303 1.00 84.38 118 PRO A CA 1
ATOM 922 C C . PRO A 1 118 ? 12.377 -15.073 9.105 1.00 84.38 118 PRO A C 1
ATOM 924 O O . PRO A 1 118 ? 12.221 -16.299 9.075 1.00 84.38 118 PRO A O 1
ATOM 927 N N . SER A 1 119 ? 13.298 -14.470 9.852 1.00 85.00 119 SER A N 1
ATOM 928 C CA . SER A 1 119 ? 14.176 -15.161 10.796 1.00 85.00 119 SER A CA 1
ATOM 929 C C . SER A 1 119 ? 13.865 -14.730 12.232 1.00 85.00 119 SER A C 1
ATOM 931 O O . SER A 1 119 ? 13.034 -13.857 12.470 1.00 85.00 119 SER A O 1
ATOM 933 N N . PHE A 1 120 ? 14.509 -15.356 13.219 1.00 87.88 120 PHE A N 1
ATOM 934 C CA . PHE A 1 120 ? 14.371 -14.924 14.614 1.00 87.88 120 PHE A CA 1
ATOM 935 C C . PHE A 1 120 ? 14.988 -13.536 14.856 1.00 87.88 120 PHE A C 1
ATOM 937 O O . PHE A 1 120 ? 14.475 -12.771 15.666 1.00 87.88 120 PHE A O 1
ATOM 944 N N . GLU A 1 121 ? 16.077 -13.217 14.151 1.00 88.81 121 GLU A N 1
ATOM 945 C CA . GLU A 1 121 ? 16.788 -11.938 14.270 1.00 88.81 121 GLU A CA 1
ATOM 946 C C . GLU A 1 121 ? 16.084 -10.819 13.498 1.00 88.81 121 GLU A C 1
ATOM 948 O O . GLU A 1 121 ? 16.070 -9.675 13.949 1.00 88.81 121 GLU A O 1
ATOM 953 N N . ASP A 1 122 ? 15.460 -11.162 12.368 1.00 84.19 122 ASP A N 1
ATOM 954 C CA . ASP A 1 122 ? 14.681 -10.242 11.546 1.00 84.19 122 ASP A CA 1
ATOM 955 C C . ASP A 1 122 ? 13.311 -10.855 11.186 1.00 84.19 122 ASP A C 1
ATOM 957 O O . ASP A 1 122 ? 13.137 -11.464 10.121 1.00 84.19 122 ASP A O 1
ATOM 961 N N . PRO A 1 123 ? 12.318 -10.733 12.088 1.00 82.94 123 PRO A N 1
ATOM 962 C CA . PRO A 1 123 ? 11.000 -11.347 11.921 1.00 82.94 123 PRO A CA 1
ATOM 963 C C . PRO A 1 123 ? 10.126 -10.651 10.867 1.00 82.94 123 PRO A C 1
ATOM 965 O O . PRO A 1 123 ? 9.052 -11.158 10.528 1.00 82.94 123 PRO A O 1
ATOM 968 N N . TYR A 1 124 ? 10.551 -9.496 10.346 1.00 82.50 124 TYR A N 1
ATOM 969 C CA . TYR A 1 124 ? 9.805 -8.737 9.337 1.00 82.50 124 TYR A CA 1
ATOM 970 C C . TYR A 1 124 ? 10.475 -8.761 7.960 1.00 82.50 124 TYR A C 1
ATOM 972 O O . TYR A 1 124 ? 9.859 -8.328 6.979 1.00 82.50 124 TYR A O 1
ATOM 980 N N . HIS A 1 125 ? 11.692 -9.307 7.853 1.00 86.38 125 HIS A N 1
ATOM 981 C CA . HIS A 1 125 ? 12.355 -9.501 6.569 1.00 86.38 125 HIS A CA 1
ATOM 982 C C . HIS A 1 125 ? 11.686 -10.603 5.761 1.00 86.38 125 HIS A C 1
ATOM 984 O O . HIS A 1 125 ? 11.824 -11.799 6.001 1.00 86.38 125 HIS A O 1
ATOM 990 N N . TYR A 1 126 ? 10.952 -10.165 4.753 1.00 85.19 126 TYR A N 1
ATOM 991 C CA . TYR A 1 126 ? 10.389 -11.017 3.729 1.00 85.19 126 TYR A CA 1
ATOM 992 C C . TYR A 1 126 ? 10.712 -10.378 2.388 1.00 85.19 126 TYR A C 1
ATOM 994 O O . TYR A 1 126 ? 10.550 -9.162 2.225 1.00 85.19 126 TYR A O 1
ATOM 1002 N N . VAL A 1 127 ? 11.154 -11.186 1.429 1.00 85.69 127 VAL A N 1
ATOM 1003 C CA . VAL A 1 127 ? 11.325 -10.786 0.027 1.00 85.69 127 VAL A CA 1
ATOM 1004 C C . VAL A 1 127 ? 10.719 -11.886 -0.824 1.00 85.69 127 VAL A C 1
ATOM 1006 O O . VAL A 1 127 ? 11.123 -13.043 -0.705 1.00 85.69 127 VAL A O 1
ATOM 1009 N N . ASP A 1 128 ? 9.770 -11.547 -1.684 1.00 81.88 128 ASP A N 1
ATOM 1010 C CA . ASP A 1 128 ? 9.149 -12.483 -2.606 1.00 81.88 128 ASP A CA 1
ATOM 1011 C C . ASP A 1 128 ? 9.392 -12.108 -4.068 1.00 81.88 128 ASP A C 1
ATOM 1013 O O . ASP A 1 128 ? 9.800 -10.997 -4.409 1.00 81.88 128 ASP A O 1
ATOM 1017 N N . LEU A 1 129 ? 9.193 -13.094 -4.941 1.00 80.88 129 LEU A N 1
ATOM 1018 C CA . LEU A 1 129 ? 9.170 -12.897 -6.379 1.00 80.88 129 LEU A CA 1
ATOM 1019 C C . LEU A 1 129 ? 7.722 -13.032 -6.862 1.00 80.88 129 LEU A C 1
ATOM 1021 O O . LEU A 1 129 ? 7.236 -14.160 -7.026 1.00 80.88 129 LEU A O 1
ATOM 1025 N N . PRO A 1 130 ? 7.002 -11.921 -7.077 1.00 74.19 130 PRO A N 1
ATOM 1026 C CA . PRO A 1 130 ? 5.633 -11.984 -7.557 1.00 74.19 130 PRO A CA 1
ATOM 1027 C C . PRO A 1 130 ? 5.589 -12.325 -9.054 1.00 74.19 130 PRO A C 1
ATOM 1029 O O . PRO A 1 130 ? 6.466 -11.949 -9.835 1.00 74.19 130 PRO A O 1
ATOM 1032 N N . TRP A 1 131 ? 4.543 -13.039 -9.470 1.00 70.31 131 TRP A N 1
ATOM 1033 C CA . TRP A 1 131 ? 4.294 -13.374 -10.869 1.00 70.31 131 TRP A CA 1
ATOM 1034 C C . TRP A 1 131 ? 3.263 -12.449 -11.505 1.00 70.31 131 TRP A C 1
ATOM 1036 O O . TRP A 1 131 ? 2.150 -12.323 -10.993 1.00 70.31 131 TRP A O 1
ATOM 1046 N N . PHE A 1 132 ? 3.587 -11.929 -12.694 1.00 65.88 132 PHE A N 1
ATOM 1047 C CA . PHE A 1 132 ? 2.625 -11.256 -13.568 1.00 65.88 132 PHE A CA 1
ATOM 1048 C C . PHE A 1 132 ? 2.811 -11.679 -15.028 1.00 65.88 132 PHE A C 1
ATOM 1050 O O . PHE A 1 132 ? 3.849 -11.354 -15.629 1.00 65.88 132 PHE A O 1
ATOM 1057 N N . PRO A 1 133 ? 1.825 -12.362 -15.641 1.00 63.72 133 PRO A N 1
ATOM 1058 C CA . PRO A 1 133 ? 1.904 -12.697 -17.051 1.00 63.72 133 PRO A CA 1
ATOM 1059 C C . PRO A 1 133 ? 1.959 -11.419 -17.889 1.00 63.72 133 PRO A C 1
ATOM 1061 O O . PRO A 1 133 ? 1.298 -10.418 -17.606 1.00 63.72 133 PRO A O 1
ATOM 1064 N N . CYS A 1 134 ? 2.767 -11.433 -18.947 1.00 67.62 134 CYS A N 1
ATOM 1065 C CA . CYS A 1 134 ? 2.691 -10.394 -19.964 1.00 67.62 134 CYS A CA 1
ATOM 1066 C C . CYS A 1 134 ? 1.473 -10.675 -20.845 1.00 67.62 134 CYS A C 1
ATOM 1068 O O . CYS A 1 134 ? 1.505 -11.559 -21.697 1.00 67.62 134 CYS A O 1
ATOM 1070 N N . LEU A 1 135 ? 0.390 -9.940 -20.609 1.00 70.38 135 LEU A N 1
ATOM 1071 C CA . LEU A 1 135 ? -0.863 -10.081 -21.353 1.00 70.38 135 LEU A CA 1
ATOM 1072 C C . LEU A 1 135 ? -1.014 -9.025 -22.458 1.00 70.38 135 LEU A C 1
ATOM 1074 O O . LEU A 1 135 ? -2.098 -8.862 -23.013 1.00 70.38 135 LEU A O 1
ATOM 1078 N N . GLU A 1 136 ? 0.068 -8.318 -22.798 1.00 72.94 136 GLU A N 1
ATOM 1079 C CA . GLU A 1 136 ? 0.038 -7.234 -23.785 1.00 72.94 136 GLU A CA 1
ATOM 1080 C C . GLU A 1 136 ? -0.397 -7.734 -25.163 1.00 72.94 136 GLU A C 1
ATOM 1082 O O . GLU A 1 136 ? -1.320 -7.194 -25.763 1.00 72.94 136 GLU A O 1
ATOM 1087 N N . ARG A 1 137 ? 0.209 -8.824 -25.647 1.00 70.62 137 ARG A N 1
ATOM 1088 C CA . ARG A 1 137 ? -0.116 -9.380 -26.971 1.00 70.62 137 ARG A CA 1
ATOM 1089 C C . ARG A 1 137 ? -1.427 -10.158 -26.996 1.00 70.62 137 ARG A C 1
ATOM 1091 O O . ARG A 1 137 ? -2.107 -10.151 -28.012 1.00 70.62 137 ARG A O 1
ATOM 1098 N N . SER A 1 138 ? -1.755 -10.862 -25.913 1.00 71.50 138 SER A N 1
ATOM 1099 C CA . SER A 1 138 ? -2.911 -11.764 -25.879 1.00 71.50 138 SER A CA 1
ATOM 1100 C C . SER A 1 138 ? -4.220 -11.057 -25.534 1.00 71.50 138 SER A C 1
ATOM 1102 O O . SER A 1 138 ? -5.262 -11.466 -26.032 1.00 71.50 138 SER A O 1
ATOM 1104 N N . HIS A 1 139 ? -4.177 -10.006 -24.708 1.00 73.25 139 HIS A N 1
ATOM 1105 C CA . HIS A 1 139 ? -5.368 -9.317 -24.195 1.00 73.25 139 HIS A CA 1
ATOM 1106 C C . HIS A 1 139 ? -5.314 -7.791 -24.383 1.00 73.25 139 HIS A C 1
ATOM 1108 O O . HIS A 1 139 ? -6.207 -7.092 -23.911 1.00 73.25 139 HIS A O 1
ATOM 1114 N N . GLY A 1 140 ? -4.278 -7.257 -25.043 1.00 70.94 140 GLY A N 1
ATOM 1115 C CA . GLY A 1 140 ? -4.142 -5.815 -25.278 1.00 70.94 140 GLY A CA 1
ATOM 1116 C C . GLY A 1 140 ? -3.919 -4.999 -24.002 1.00 70.94 140 GLY A C 1
ATOM 1117 O O . GLY A 1 140 ? -4.245 -3.815 -23.970 1.00 70.94 140 GLY A O 1
ATOM 1118 N N . LEU A 1 141 ? -3.417 -5.623 -22.931 1.00 73.56 141 LEU A N 1
ATOM 1119 C CA . LEU A 1 141 ? -3.203 -4.953 -21.645 1.00 73.56 141 LEU A CA 1
ATOM 1120 C C . LEU A 1 141 ? -1.882 -4.177 -21.634 1.00 73.56 141 LEU A C 1
ATOM 1122 O O . LEU A 1 141 ? -0.943 -4.564 -22.311 1.00 73.56 141 LEU A O 1
ATOM 1126 N N . LEU A 1 142 ? -1.782 -3.098 -20.854 1.00 77.19 142 LEU A N 1
ATOM 1127 C CA . LEU A 1 142 ? -0.529 -2.354 -20.672 1.00 77.19 142 LEU A CA 1
ATOM 1128 C C . LEU A 1 142 ? 0.226 -2.861 -19.439 1.00 77.19 142 LEU A C 1
ATOM 1130 O O . LEU A 1 142 ? -0.377 -3.063 -18.381 1.00 77.19 142 LEU A O 1
ATOM 1134 N N . ARG A 1 143 ? 1.552 -3.008 -19.537 1.00 78.69 143 ARG A N 1
ATOM 1135 C CA . ARG A 1 143 ? 2.404 -3.283 -18.374 1.00 78.69 143 ARG A CA 1
ATOM 1136 C C . ARG A 1 143 ? 2.812 -1.988 -17.672 1.00 78.69 143 ARG A C 1
ATOM 1138 O O . ARG A 1 143 ? 3.727 -1.275 -18.086 1.00 78.69 143 ARG A O 1
ATOM 1145 N N . ALA A 1 144 ? 2.153 -1.709 -16.557 1.00 79.06 144 ALA A N 1
ATOM 1146 C CA . ALA A 1 144 ? 2.578 -0.663 -15.638 1.00 79.06 144 ALA A CA 1
ATOM 1147 C C . ALA A 1 144 ? 3.833 -1.076 -14.850 1.00 79.06 144 ALA A C 1
ATOM 1149 O O . ALA A 1 144 ? 4.011 -2.247 -14.512 1.00 79.06 144 ALA A O 1
ATOM 1150 N N . HIS A 1 145 ? 4.686 -0.102 -14.540 1.00 80.31 145 HIS A N 1
ATOM 1151 C CA . HIS A 1 145 ? 5.865 -0.275 -13.698 1.00 80.31 145 HIS A CA 1
ATOM 1152 C C . HIS A 1 145 ? 5.711 0.501 -12.393 1.00 80.31 145 HIS A C 1
ATOM 1154 O O . HIS A 1 145 ? 5.520 1.717 -12.382 1.00 80.31 145 HIS A O 1
ATOM 1160 N N . PHE A 1 146 ? 5.804 -0.222 -11.283 1.00 78.62 146 PHE A N 1
ATOM 1161 C CA . PHE A 1 146 ? 5.634 0.306 -9.936 1.00 78.62 146 PHE A CA 1
ATOM 1162 C C . PHE A 1 146 ? 7.004 0.511 -9.309 1.00 78.62 146 PHE A C 1
ATOM 1164 O O . PHE A 1 146 ? 7.526 -0.366 -8.629 1.00 78.62 146 PHE A O 1
ATOM 1171 N N . GLY A 1 147 ? 7.598 1.677 -9.548 1.00 77.25 147 GLY A N 1
ATOM 1172 C CA . GLY A 1 147 ? 8.814 2.073 -8.846 1.00 77.25 147 GLY A CA 1
ATOM 1173 C C . GLY A 1 147 ? 8.455 2.677 -7.493 1.00 77.25 147 GLY A C 1
ATOM 1174 O O . GLY A 1 147 ? 7.538 3.483 -7.421 1.00 77.25 147 GLY A O 1
ATOM 1175 N N . ARG A 1 148 ? 9.182 2.348 -6.417 1.00 79.44 148 ARG A N 1
ATOM 1176 C CA . ARG A 1 148 ? 9.136 3.112 -5.145 1.00 79.44 148 ARG A CA 1
ATOM 1177 C C . ARG A 1 148 ? 7.712 3.302 -4.592 1.00 79.44 148 ARG A C 1
ATOM 1179 O O . ARG A 1 148 ? 7.345 4.382 -4.135 1.00 79.44 148 ARG A O 1
ATOM 1186 N N . THR A 1 149 ? 6.890 2.262 -4.689 1.00 88.00 149 THR A N 1
ATOM 1187 C CA . THR A 1 149 ? 5.501 2.253 -4.218 1.00 88.00 149 THR A CA 1
ATOM 1188 C C . THR A 1 149 ? 5.370 1.269 -3.067 1.00 88.00 149 THR A C 1
ATOM 1190 O O . THR A 1 149 ? 5.838 0.141 -3.174 1.00 88.00 149 THR A O 1
ATOM 1193 N N . GLY A 1 150 ? 4.709 1.659 -1.979 1.00 89.19 150 GLY A N 1
ATOM 1194 C CA . GLY A 1 150 ? 4.652 0.822 -0.781 1.00 89.19 150 GLY A CA 1
ATOM 1195 C C . GLY A 1 150 ? 4.074 1.528 0.439 1.00 89.19 150 GLY A C 1
ATOM 1196 O O . GLY A 1 150 ? 3.739 2.714 0.391 1.00 89.19 150 GLY A O 1
ATOM 1197 N N . TYR A 1 151 ? 3.933 0.767 1.522 1.00 92.25 151 TYR A N 1
ATOM 1198 C CA . TYR A 1 151 ? 3.462 1.250 2.817 1.00 92.25 151 TYR A CA 1
ATOM 1199 C C . TYR A 1 151 ? 4.637 1.339 3.785 1.00 92.25 151 TYR A C 1
ATOM 1201 O O . TYR A 1 151 ? 5.368 0.370 3.963 1.00 92.25 151 TYR A O 1
ATOM 1209 N N . ILE A 1 152 ? 4.786 2.492 4.426 1.00 93.25 152 ILE A N 1
ATOM 1210 C CA . ILE A 1 152 ? 5.746 2.719 5.498 1.00 93.25 152 ILE A CA 1
ATOM 1211 C C . ILE A 1 152 ? 4.936 2.804 6.783 1.00 93.25 152 ILE A C 1
ATOM 1213 O O . ILE A 1 152 ? 4.034 3.638 6.891 1.00 93.25 152 ILE A O 1
ATOM 1217 N N . LEU A 1 153 ? 5.228 1.901 7.714 1.00 94.06 153 LEU A N 1
ATOM 1218 C CA . LEU A 1 153 ? 4.567 1.802 9.007 1.00 94.06 153 LEU A CA 1
ATOM 1219 C C . LEU A 1 153 ? 5.541 2.285 10.081 1.00 94.06 153 LEU A C 1
ATOM 1221 O O . LEU A 1 153 ? 6.641 1.745 10.199 1.00 94.06 153 LEU A O 1
ATOM 1225 N N . THR A 1 154 ? 5.126 3.274 10.863 1.00 93.62 154 THR A N 1
ATOM 1226 C CA . THR A 1 154 ? 5.940 3.847 11.938 1.00 93.62 154 THR A CA 1
ATOM 1227 C C . THR A 1 154 ? 5.132 3.855 13.222 1.00 93.62 154 THR A C 1
ATOM 1229 O O . THR A 1 154 ? 4.020 4.383 13.254 1.00 93.62 154 THR A O 1
ATOM 1232 N N . GLU A 1 155 ? 5.676 3.285 14.292 1.00 94.00 155 GLU A N 1
ATOM 1233 C CA . GLU A 1 155 ? 5.074 3.406 15.618 1.00 94.00 155 GLU A CA 1
ATOM 1234 C C . GLU A 1 155 ? 5.258 4.840 16.125 1.00 94.00 155 GLU A C 1
ATOM 1236 O O . GLU A 1 155 ? 6.380 5.327 16.240 1.00 94.00 155 GLU A O 1
ATOM 1241 N N . VAL A 1 156 ? 4.151 5.537 16.387 1.00 93.50 156 VAL A N 1
ATOM 1242 C CA . VAL A 1 156 ? 4.175 6.908 16.931 1.00 93.50 156 VAL A CA 1
ATOM 1243 C C . VAL A 1 156 ? 4.119 6.868 18.453 1.00 93.50 156 VAL A C 1
ATOM 1245 O O . VAL A 1 156 ? 4.791 7.634 19.139 1.00 93.50 156 VAL A O 1
ATOM 1248 N N . SER A 1 157 ? 3.294 5.972 18.981 1.00 91.31 157 SER A N 1
ATOM 1249 C CA . SER A 1 157 ? 3.187 5.656 20.399 1.00 91.31 157 SER A CA 1
ATOM 1250 C C . SER A 1 157 ? 2.657 4.232 20.547 1.00 91.31 157 SER A C 1
ATOM 1252 O O . SER A 1 157 ? 2.168 3.640 19.583 1.00 91.31 157 SER A O 1
ATOM 1254 N N . ALA A 1 158 ? 2.735 3.674 21.756 1.00 88.56 158 ALA A N 1
ATOM 1255 C CA . ALA A 1 158 ? 2.250 2.325 22.021 1.00 88.56 158 ALA A CA 1
ATOM 1256 C C . ALA A 1 158 ? 0.778 2.169 21.591 1.00 88.56 158 ALA A C 1
ATOM 1258 O O . ALA A 1 158 ? -0.119 2.803 22.150 1.00 88.56 158 ALA A O 1
ATOM 1259 N N . GLY A 1 159 ? 0.536 1.308 20.598 1.00 84.38 159 GLY A N 1
ATOM 1260 C CA . GLY A 1 159 ? -0.801 1.052 20.049 1.00 84.38 159 GLY A CA 1
ATOM 1261 C C . GLY A 1 159 ? -1.283 2.049 18.988 1.00 84.38 159 GLY A C 1
ATOM 1262 O O . GLY A 1 159 ? -2.436 1.950 18.568 1.00 84.38 159 GLY A O 1
ATOM 1263 N N . VAL A 1 160 ? -0.427 2.968 18.531 1.00 88.25 160 VAL A N 1
ATOM 1264 C CA . VAL A 1 160 ? -0.733 3.932 17.467 1.00 88.25 160 VAL A CA 1
ATOM 1265 C C . VAL A 1 160 ?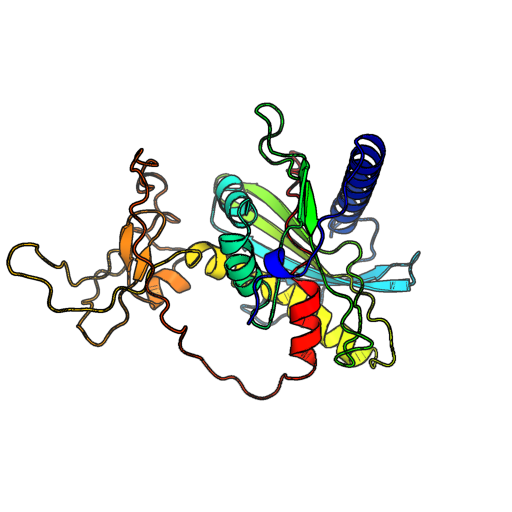 0.343 3.874 16.384 1.00 88.25 160 VAL A C 1
ATOM 1267 O O . VAL A 1 160 ? 1.495 4.263 16.590 1.00 88.25 160 VAL A O 1
ATOM 1270 N N . THR A 1 161 ? -0.056 3.439 15.191 1.00 93.00 161 THR A N 1
ATOM 1271 C CA . THR A 1 161 ? 0.832 3.282 14.033 1.00 93.00 161 THR A CA 1
ATOM 1272 C C . THR A 1 161 ? 0.485 4.305 12.958 1.00 93.00 161 THR A C 1
ATOM 1274 O O . THR A 1 161 ? -0.634 4.326 12.441 1.00 93.00 161 THR A O 1
ATOM 1277 N N . GLN A 1 162 ? 1.437 5.153 12.581 1.00 94.69 162 GLN A N 1
ATOM 1278 C CA . GLN A 1 162 ? 1.315 6.000 11.399 1.00 94.69 162 GLN A CA 1
ATOM 1279 C C . GLN A 1 162 ? 1.610 5.185 10.144 1.00 94.69 162 GLN A C 1
ATOM 1281 O O . GLN A 1 162 ? 2.528 4.367 10.115 1.00 94.69 162 GLN A O 1
ATOM 1286 N N . VAL A 1 163 ? 0.838 5.445 9.092 1.00 94.94 163 VAL A N 1
ATOM 1287 C CA . VAL A 1 163 ? 1.023 4.818 7.788 1.00 94.94 163 VAL A CA 1
ATOM 1288 C C . VAL A 1 163 ? 1.177 5.879 6.721 1.00 94.94 163 VAL A C 1
ATOM 1290 O O . VAL A 1 163 ? 0.283 6.707 6.526 1.00 94.94 163 VAL A O 1
ATOM 1293 N N . VAL A 1 164 ? 2.285 5.800 5.990 1.00 95.38 164 VAL A N 1
ATOM 1294 C CA . VAL A 1 164 ? 2.515 6.558 4.761 1.00 95.38 164 VAL A CA 1
ATOM 1295 C C . VAL A 1 164 ? 2.423 5.594 3.589 1.00 95.38 164 VAL A C 1
ATOM 1297 O O . VAL A 1 164 ? 3.176 4.630 3.494 1.00 95.38 164 VAL A O 1
ATOM 1300 N N . HIS A 1 165 ? 1.482 5.845 2.689 1.00 94.31 165 HIS A N 1
ATOM 1301 C CA . HIS A 1 165 ? 1.321 5.082 1.462 1.00 94.31 165 HIS A CA 1
ATOM 1302 C C . HIS A 1 165 ? 1.882 5.880 0.290 1.00 94.31 165 HIS A C 1
ATOM 1304 O O . HIS A 1 165 ? 1.249 6.831 -0.173 1.00 94.31 165 HIS A O 1
ATOM 1310 N N . LEU A 1 166 ? 3.069 5.489 -0.172 1.00 93.56 166 LEU A N 1
ATOM 1311 C CA . LEU A 1 166 ? 3.755 6.110 -1.298 1.00 93.56 166 LEU A CA 1
ATOM 1312 C C . LEU A 1 166 ? 3.340 5.435 -2.608 1.00 93.56 166 LEU A C 1
ATOM 1314 O O . LEU A 1 166 ? 3.322 4.205 -2.696 1.00 93.56 166 LEU A O 1
ATOM 1318 N N . VAL A 1 167 ? 3.007 6.235 -3.620 1.00 91.94 167 VAL A N 1
ATOM 1319 C CA . VAL A 1 167 ? 2.592 5.763 -4.944 1.00 91.94 167 VAL A CA 1
ATOM 1320 C C . VAL A 1 167 ? 3.359 6.513 -6.027 1.00 91.94 167 VAL A C 1
ATOM 1322 O O . VAL A 1 167 ? 3.172 7.716 -6.226 1.00 91.94 167 VAL A O 1
ATOM 1325 N N . ASN A 1 168 ? 4.191 5.767 -6.748 1.00 90.12 168 ASN A N 1
ATOM 1326 C CA . ASN A 1 168 ? 4.872 6.171 -7.967 1.00 90.12 168 ASN A CA 1
ATOM 1327 C C . ASN A 1 168 ? 4.725 5.062 -9.025 1.00 90.12 168 ASN A C 1
ATOM 1329 O O . ASN A 1 168 ? 5.115 3.913 -8.817 1.00 90.12 168 ASN A O 1
ATOM 1333 N N . VAL A 1 169 ? 4.086 5.397 -10.143 1.00 85.00 169 VAL A N 1
ATOM 1334 C CA . VAL A 1 169 ? 3.699 4.426 -11.163 1.00 85.00 169 VAL A CA 1
ATOM 1335 C C . VAL A 1 169 ? 3.985 4.999 -12.537 1.00 85.00 169 VAL A C 1
ATOM 1337 O O . VAL A 1 169 ? 3.384 5.993 -12.943 1.00 85.00 169 VAL A O 1
ATOM 1340 N N . ALA A 1 170 ? 4.855 4.319 -13.273 1.00 82.50 170 ALA A N 1
ATOM 1341 C CA . ALA A 1 170 ? 5.087 4.576 -14.680 1.00 82.50 170 ALA A CA 1
ATOM 1342 C C . ALA A 1 170 ? 4.114 3.722 -15.502 1.00 82.50 170 ALA A C 1
ATOM 1344 O O . ALA A 1 170 ? 4.223 2.496 -15.582 1.00 82.50 170 ALA A O 1
ATOM 1345 N N . MET A 1 171 ? 3.122 4.381 -16.095 1.00 77.38 171 MET A N 1
ATOM 1346 C CA . MET A 1 171 ? 2.232 3.769 -17.077 1.00 77.38 171 MET A CA 1
ATOM 1347 C C . MET A 1 171 ? 2.927 3.814 -18.433 1.00 77.38 171 MET A C 1
ATOM 1349 O O . MET A 1 171 ? 3.103 4.889 -19.002 1.00 77.38 171 MET A O 1
ATOM 1353 N N . HIS A 1 172 ? 3.337 2.659 -18.946 1.00 73.19 172 HIS A N 1
ATOM 1354 C CA . HIS A 1 172 ? 3.836 2.564 -20.312 1.00 73.19 172 HIS A CA 1
ATOM 1355 C C . HIS A 1 172 ? 2.655 2.612 -21.291 1.00 73.19 172 HIS A C 1
ATOM 1357 O O . HIS A 1 172 ? 1.617 2.006 -21.035 1.00 73.19 172 HIS A O 1
ATOM 1363 N N . GLY A 1 173 ? 2.803 3.343 -22.400 1.00 73.94 173 GLY A N 1
ATOM 1364 C CA . GLY A 1 173 ? 1.779 3.483 -23.444 1.00 73.94 173 GLY A CA 1
ATOM 1365 C C . GLY A 1 173 ? 1.129 4.870 -23.518 1.00 73.94 173 GLY A C 1
ATOM 1366 O O . GLY A 1 173 ? 1.585 5.833 -22.907 1.00 73.94 173 GLY A O 1
ATOM 1367 N N . ASN A 1 174 ? 0.042 4.975 -24.287 1.00 78.50 174 ASN A N 1
ATOM 1368 C CA . ASN A 1 174 ? -0.639 6.241 -24.590 1.00 78.50 174 ASN A CA 1
ATOM 1369 C C . ASN A 1 174 ? -1.742 6.570 -23.573 1.00 78.50 174 ASN A C 1
ATOM 1371 O O . ASN A 1 174 ? -2.898 6.778 -23.940 1.00 78.50 174 ASN A O 1
ATOM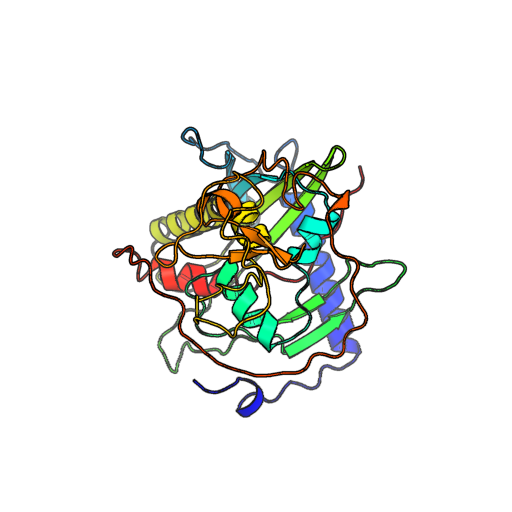 1375 N N . VAL A 1 175 ? -1.398 6.599 -22.283 1.00 80.62 175 VAL A N 1
ATOM 1376 C CA . VAL A 1 175 ? -2.343 6.993 -21.230 1.00 80.62 175 VAL A CA 1
ATOM 1377 C C . VAL A 1 175 ? -2.200 8.491 -20.943 1.00 80.62 175 VAL A C 1
ATOM 1379 O O . VAL A 1 175 ? -1.115 8.934 -20.566 1.00 80.62 175 VAL A O 1
ATOM 1382 N N . PRO A 1 176 ? -3.274 9.295 -21.067 1.00 85.19 176 PRO A N 1
ATOM 1383 C CA . PRO A 1 176 ? -3.238 10.707 -20.701 1.00 85.19 176 PRO A CA 1
ATOM 1384 C C . PRO A 1 176 ? -2.740 10.922 -19.266 1.00 85.19 176 PRO A C 1
ATOM 1386 O O . PRO A 1 176 ? -3.273 10.342 -18.318 1.00 85.19 176 PRO A O 1
ATOM 1389 N N . SER A 1 177 ? -1.760 11.810 -19.086 1.00 85.00 177 SER A N 1
ATOM 1390 C CA . SER A 1 177 ? -1.105 12.065 -17.791 1.00 85.00 177 SER A CA 1
ATOM 1391 C C . SER A 1 177 ? -2.077 12.469 -16.675 1.00 85.00 177 SER A C 1
ATOM 1393 O O . SER A 1 177 ? -1.880 12.103 -15.519 1.00 85.00 177 SER A O 1
ATOM 1395 N N . MET A 1 178 ? -3.166 13.165 -17.015 1.00 85.50 178 MET A N 1
ATOM 1396 C CA . MET A 1 178 ? -4.239 13.505 -16.075 1.00 85.50 178 MET A CA 1
ATOM 1397 C C . MET A 1 178 ? -4.917 12.255 -15.497 1.00 85.50 178 MET A C 1
ATOM 1399 O O . MET A 1 178 ? -5.178 12.206 -14.294 1.00 85.50 178 MET A O 1
ATOM 1403 N N . LEU A 1 179 ? -5.158 11.232 -16.323 1.00 86.44 179 LEU A N 1
ATOM 1404 C CA . LEU A 1 179 ? -5.762 9.977 -15.874 1.00 86.44 179 LEU A CA 1
ATOM 1405 C C . LEU A 1 179 ? -4.800 9.199 -14.976 1.00 86.44 179 LEU A C 1
ATOM 1407 O O . LEU A 1 179 ? -5.220 8.715 -13.925 1.00 86.44 179 LEU A O 1
ATOM 1411 N N . VAL A 1 180 ? -3.510 9.157 -15.333 1.00 86.50 180 VAL A N 1
ATOM 1412 C CA . VAL A 1 180 ? -2.462 8.555 -14.490 1.00 86.50 180 VAL A CA 1
ATOM 1413 C C . VAL A 1 180 ? -2.413 9.249 -13.126 1.00 86.50 180 VAL A C 1
ATOM 1415 O O . VAL A 1 180 ? -2.513 8.595 -12.091 1.00 86.50 180 VAL A O 1
ATOM 1418 N N . ALA A 1 181 ? -2.373 10.584 -13.108 1.00 88.81 181 ALA A N 1
ATOM 1419 C CA . ALA A 1 181 ? -2.366 11.374 -11.880 1.00 88.81 181 ALA A CA 1
ATOM 1420 C C . ALA A 1 181 ? -3.625 11.156 -11.021 1.00 88.81 181 ALA A C 1
ATOM 1422 O O . ALA A 1 181 ? -3.528 11.035 -9.796 1.00 88.81 181 ALA A O 1
ATOM 1423 N N . LYS A 1 182 ? -4.813 11.081 -11.642 1.00 89.12 182 LYS A N 1
ATOM 1424 C CA . LYS A 1 182 ? -6.078 10.789 -10.947 1.00 89.12 182 LYS A CA 1
ATOM 1425 C C . LYS A 1 182 ? -6.038 9.402 -10.302 1.00 89.12 182 LYS A C 1
ATOM 1427 O O . LYS A 1 182 ? -6.397 9.275 -9.130 1.00 89.12 182 LYS A O 1
ATOM 1432 N N . ALA A 1 183 ? -5.570 8.393 -11.036 1.00 86.25 183 ALA A N 1
ATOM 1433 C CA . ALA A 1 183 ? -5.461 7.024 -10.546 1.00 86.25 183 ALA A CA 1
ATOM 1434 C C . ALA A 1 183 ? -4.452 6.911 -9.392 1.00 86.25 183 ALA A C 1
ATOM 1436 O O . ALA A 1 183 ? -4.807 6.433 -8.318 1.00 86.25 183 ALA A O 1
ATOM 1437 N N . MET A 1 184 ? -3.240 7.455 -9.546 1.00 90.31 184 MET A N 1
ATOM 1438 C CA . MET A 1 184 ? -2.221 7.441 -8.487 1.00 90.31 184 MET A CA 1
ATOM 1439 C C . MET A 1 184 ? -2.698 8.156 -7.216 1.00 90.31 184 MET A C 1
ATOM 1441 O O . MET A 1 184 ? -2.497 7.657 -6.108 1.00 90.31 184 MET A O 1
ATOM 1445 N N . ARG A 1 185 ? -3.393 9.295 -7.357 1.00 91.75 185 ARG A N 1
ATOM 1446 C CA . ARG A 1 185 ? -3.985 10.016 -6.220 1.00 91.75 185 ARG A CA 1
ATOM 1447 C C . ARG A 1 185 ? -5.053 9.184 -5.511 1.00 91.75 185 ARG A C 1
ATOM 1449 O O . ARG A 1 185 ? -5.045 9.122 -4.283 1.00 91.75 185 ARG A O 1
ATOM 1456 N N . LYS A 1 186 ? -5.959 8.547 -6.264 1.00 89.12 186 LYS A N 1
ATOM 1457 C CA . LYS A 1 186 ? -6.987 7.645 -5.715 1.00 89.12 186 LYS A CA 1
ATOM 1458 C C . LYS A 1 186 ? -6.339 6.480 -4.967 1.00 89.12 186 LYS A C 1
ATOM 1460 O O . LYS A 1 186 ? -6.750 6.155 -3.854 1.00 89.12 186 LYS A O 1
ATOM 1465 N N . GLN A 1 187 ? -5.286 5.909 -5.544 1.00 88.00 187 GLN A N 1
ATOM 1466 C CA . GLN A 1 187 ? -4.557 4.800 -4.951 1.00 88.00 187 GLN A CA 1
ATOM 1467 C C . GLN A 1 187 ? -3.874 5.210 -3.641 1.00 88.00 187 GLN A C 1
ATOM 1469 O O . GLN A 1 187 ? -4.035 4.509 -2.646 1.00 88.00 187 GLN A O 1
ATOM 1474 N N . ALA A 1 188 ? -3.190 6.357 -3.594 1.00 92.06 188 ALA A N 1
ATOM 1475 C CA . ALA A 1 188 ? -2.599 6.886 -2.362 1.00 92.06 188 ALA A CA 1
ATOM 1476 C C . ALA A 1 188 ? -3.670 7.216 -1.296 1.00 92.06 188 ALA A C 1
ATOM 1478 O O . ALA A 1 188 ? -3.497 6.919 -0.116 1.00 92.06 188 ALA A O 1
ATOM 1479 N N . ALA A 1 189 ? -4.834 7.738 -1.703 1.00 91.69 189 ALA A N 1
ATOM 1480 C CA . ALA A 1 189 ? -5.955 8.006 -0.794 1.00 91.69 189 ALA A CA 1
ATOM 1481 C C . ALA A 1 189 ? -6.597 6.726 -0.218 1.00 91.69 189 ALA A C 1
ATOM 1483 O O . ALA A 1 189 ? -7.269 6.769 0.821 1.00 91.69 189 ALA A O 1
ATOM 1484 N N . SER A 1 190 ? -6.368 5.568 -0.849 1.00 88.62 190 SER A N 1
ATOM 1485 C CA . SER A 1 190 ? -6.869 4.279 -0.362 1.00 88.62 190 SER A CA 1
ATOM 1486 C C . SER A 1 190 ? -6.288 3.872 0.996 1.00 88.62 190 SER A C 1
ATOM 1488 O O . SER A 1 190 ? -6.872 3.019 1.666 1.00 88.62 190 SER A O 1
ATOM 1490 N N . VAL A 1 191 ? -5.208 4.524 1.453 1.00 89.88 191 VAL A N 1
ATOM 1491 C CA . VAL A 1 191 ? -4.642 4.331 2.797 1.00 89.88 191 VAL A CA 1
ATOM 1492 C C . VAL A 1 191 ? -5.682 4.532 3.908 1.00 89.88 191 VAL A C 1
ATOM 1494 O O . VAL A 1 191 ? -5.649 3.831 4.914 1.00 89.88 191 VAL A O 1
ATOM 1497 N N . SER A 1 192 ? -6.679 5.398 3.700 1.00 88.88 192 SER A N 1
ATOM 1498 C CA . SER A 1 192 ? -7.787 5.610 4.649 1.00 88.88 192 SER A CA 1
ATOM 1499 C C . SER A 1 192 ? -8.627 4.355 4.908 1.00 88.88 192 SER A C 1
ATOM 1501 O O . SER A 1 192 ? -9.219 4.198 5.975 1.00 88.88 192 SER A O 1
ATOM 1503 N N . GLN A 1 193 ? -8.655 3.426 3.952 1.00 85.75 193 GLN A N 1
ATOM 1504 C CA . GLN A 1 193 ? -9.379 2.163 4.065 1.00 85.75 193 GLN A CA 1
ATOM 1505 C C . GLN A 1 193 ? -8.538 1.063 4.719 1.00 85.75 193 GLN A C 1
ATOM 1507 O O . GLN A 1 193 ? -9.066 -0.015 4.992 1.00 85.75 193 GLN A O 1
ATOM 1512 N N . LEU A 1 194 ? -7.248 1.298 4.984 1.00 86.56 194 LEU A N 1
ATOM 1513 C CA . LEU A 1 194 ? -6.340 0.265 5.475 1.00 86.56 194 LEU A CA 1
ATOM 1514 C C . LEU A 1 194 ? -6.804 -0.312 6.817 1.00 86.56 194 LEU A C 1
ATOM 1516 O O . LEU A 1 194 ? -6.926 -1.525 6.939 1.00 86.56 194 LEU A O 1
ATOM 1520 N N . ALA A 1 195 ? -7.195 0.534 7.777 1.00 83.94 195 ALA A N 1
ATOM 1521 C CA . ALA A 1 195 ? -7.737 0.080 9.063 1.00 83.94 195 ALA A CA 1
ATOM 1522 C C . ALA A 1 195 ? -8.933 -0.871 8.888 1.00 83.94 195 ALA A C 1
ATOM 1524 O O . ALA A 1 195 ? -9.072 -1.872 9.590 1.00 83.94 195 ALA A O 1
ATOM 1525 N N . HIS A 1 196 ? -9.811 -0.556 7.937 1.00 82.12 196 HIS A N 1
ATOM 1526 C CA . HIS A 1 196 ? -10.971 -1.375 7.624 1.00 82.12 196 HIS A CA 1
ATOM 1527 C C . HIS A 1 196 ? -10.567 -2.711 6.977 1.00 82.12 196 HIS A C 1
ATOM 1529 O O . HIS A 1 196 ? -11.076 -3.761 7.386 1.00 82.12 196 HIS A O 1
ATOM 1535 N N . ARG A 1 197 ? -9.641 -2.689 6.013 1.00 84.19 197 ARG A N 1
ATOM 1536 C CA . ARG A 1 197 ? -9.124 -3.890 5.332 1.00 84.19 197 ARG A CA 1
ATOM 1537 C C . ARG A 1 197 ? -8.443 -4.839 6.316 1.00 84.19 197 ARG A C 1
ATOM 1539 O O . ARG A 1 197 ? -8.718 -6.033 6.281 1.00 84.19 197 ARG A O 1
ATOM 1546 N N . ILE A 1 198 ? -7.661 -4.300 7.252 1.00 82.31 198 ILE A N 1
ATOM 1547 C CA . ILE A 1 198 ? -7.034 -5.064 8.337 1.00 82.31 198 ILE A CA 1
ATOM 1548 C C . ILE A 1 198 ? -8.099 -5.766 9.187 1.00 82.31 198 ILE A C 1
ATOM 1550 O O . ILE A 1 198 ? -8.043 -6.977 9.374 1.00 82.31 198 ILE A O 1
ATOM 1554 N N . ARG A 1 199 ? -9.126 -5.033 9.637 1.00 78.06 199 ARG A N 1
ATOM 1555 C CA . ARG A 1 199 ? -10.195 -5.582 10.496 1.00 78.06 199 ARG A CA 1
ATOM 1556 C C . ARG A 1 199 ? -11.057 -6.648 9.831 1.00 78.06 199 ARG A C 1
ATOM 1558 O O . ARG A 1 199 ? -11.665 -7.451 10.533 1.00 78.06 199 ARG A O 1
ATOM 1565 N N . THR A 1 200 ? -11.190 -6.595 8.509 1.00 75.56 200 THR A N 1
ATOM 1566 C CA . THR A 1 200 ? -12.077 -7.490 7.753 1.00 75.56 200 THR A CA 1
ATOM 1567 C C . THR A 1 200 ? -11.359 -8.644 7.076 1.00 75.56 200 THR A C 1
ATOM 1569 O O . THR A 1 200 ? -12.031 -9.591 6.653 1.00 75.56 200 THR A O 1
ATOM 1572 N N . ARG A 1 201 ? -10.019 -8.625 7.040 1.00 77.75 201 ARG A N 1
ATOM 1573 C CA . ARG A 1 201 ? -9.205 -9.747 6.566 1.00 77.75 201 ARG A CA 1
ATOM 1574 C C . ARG A 1 201 ? -9.633 -11.031 7.284 1.00 77.75 201 ARG A C 1
ATOM 1576 O O . ARG A 1 201 ? -9.773 -11.041 8.501 1.00 77.75 201 ARG A O 1
ATOM 1583 N N . GLY A 1 202 ? -9.934 -12.064 6.492 1.00 70.75 202 GLY A N 1
ATOM 1584 C CA . GLY A 1 202 ? -10.315 -13.412 6.936 1.00 70.75 202 GLY A CA 1
ATOM 1585 C C . GLY A 1 202 ? -11.553 -13.521 7.837 1.00 70.75 202 GLY A C 1
ATOM 1586 O O . GLY A 1 202 ? -11.798 -14.586 8.408 1.00 70.75 202 GLY A O 1
ATOM 1587 N N . THR A 1 203 ? -12.353 -12.457 7.966 1.00 71.06 203 THR A N 1
ATOM 1588 C CA . THR A 1 203 ? -13.617 -12.502 8.714 1.00 71.06 203 THR A CA 1
ATOM 1589 C C . THR A 1 203 ? -14.661 -13.311 7.956 1.00 71.06 203 THR A C 1
ATOM 1591 O O . THR A 1 203 ? -14.798 -13.193 6.738 1.00 71.06 203 THR A O 1
ATOM 1594 N N . LYS A 1 204 ? -15.404 -14.155 8.676 1.00 70.88 204 LYS A N 1
ATOM 1595 C CA . LYS A 1 204 ? -16.424 -15.019 8.075 1.00 70.88 204 LYS A CA 1
ATOM 1596 C C . LYS A 1 204 ? -17.795 -14.381 8.222 1.00 70.88 204 LYS A C 1
ATOM 1598 O O . LYS A 1 204 ? -18.197 -13.984 9.318 1.00 70.88 204 LYS A O 1
ATOM 1603 N N . ILE A 1 205 ? -18.526 -14.304 7.113 1.00 71.25 205 ILE A N 1
ATOM 1604 C CA . ILE A 1 205 ? -19.951 -13.984 7.146 1.00 71.25 205 ILE A CA 1
ATOM 1605 C C . ILE A 1 205 ? -20.672 -15.247 7.608 1.00 71.25 205 ILE A C 1
ATOM 1607 O O . ILE A 1 205 ? -20.709 -16.251 6.899 1.00 71.25 205 ILE A O 1
ATOM 1611 N N . VAL A 1 206 ? -21.222 -15.202 8.817 1.00 71.25 206 VAL A N 1
ATOM 1612 C CA . VAL A 1 206 ? -21.976 -16.318 9.382 1.00 71.25 206 VAL A CA 1
ATOM 1613 C C . VAL A 1 206 ? -23.421 -16.183 8.920 1.00 71.25 206 VAL A C 1
ATOM 1615 O O . VAL A 1 206 ? -24.183 -15.360 9.437 1.00 71.25 206 VAL A O 1
ATOM 1618 N N . SER A 1 207 ? -23.799 -16.991 7.934 1.00 59.44 207 SER A N 1
ATOM 1619 C CA . SER A 1 207 ? -25.199 -17.161 7.553 1.00 59.44 207 SER A CA 1
ATOM 1620 C C . SER A 1 207 ? -25.921 -17.936 8.649 1.00 59.44 207 SER A C 1
ATOM 1622 O O . SER A 1 207 ? -25.461 -18.987 9.089 1.00 59.44 207 SER A O 1
ATOM 1624 N N . THR A 1 208 ? -27.061 -17.425 9.115 1.00 51.31 208 THR A N 1
ATOM 1625 C CA . THR A 1 208 ? -27.954 -18.182 9.998 1.00 51.31 208 THR A CA 1
ATOM 1626 C C . THR A 1 208 ? -28.579 -19.332 9.220 1.00 51.31 208 THR A C 1
ATOM 1628 O O . THR A 1 208 ? -29.665 -19.184 8.669 1.00 51.31 208 THR A O 1
ATOM 1631 N N . THR A 1 209 ? -27.928 -20.491 9.200 1.00 46.31 209 THR A N 1
ATOM 1632 C CA . THR A 1 209 ? -28.683 -21.742 9.169 1.00 46.31 209 THR A CA 1
ATOM 1633 C C . THR A 1 209 ? -29.318 -21.931 10.549 1.00 46.31 209 THR A C 1
ATOM 1635 O O . THR A 1 209 ? -28.675 -21.633 11.562 1.00 46.31 209 THR A O 1
ATOM 1638 N N . PRO A 1 210 ? -30.579 -22.376 10.642 1.00 40.91 210 PRO A N 1
ATOM 1639 C CA . PRO A 1 210 ? -31.135 -22.841 11.903 1.00 40.91 210 PRO A CA 1
ATOM 1640 C C . PRO A 1 210 ? -30.400 -24.131 12.289 1.00 40.91 210 PRO A C 1
ATOM 1642 O O . PRO A 1 210 ? -30.801 -25.225 11.910 1.00 40.91 210 PRO A O 1
ATOM 1645 N N . THR A 1 211 ? -29.266 -24.011 12.977 1.00 39.28 211 THR A N 1
ATOM 1646 C CA . THR A 1 211 ? -28.508 -25.172 13.446 1.00 39.28 211 THR A CA 1
ATOM 1647 C C . THR A 1 211 ? -29.060 -25.610 14.797 1.00 39.28 211 THR A C 1
ATOM 1649 O O . THR A 1 211 ? -29.045 -24.839 15.750 1.00 39.28 211 THR A O 1
ATOM 1652 N N . THR A 1 212 ? -29.577 -26.838 14.787 1.00 41.59 212 THR A N 1
ATOM 1653 C CA . THR A 1 212 ? -29.630 -27.884 15.823 1.00 41.59 212 THR A CA 1
ATOM 1654 C C . THR A 1 212 ? -29.847 -27.463 17.293 1.00 41.59 212 THR A C 1
ATOM 1656 O O . THR A 1 212 ? -29.107 -26.635 17.823 1.00 41.59 212 THR A O 1
ATOM 1659 N N . PRO A 1 213 ? -30.804 -28.079 18.020 1.00 35.75 213 PRO A N 1
ATOM 1660 C CA . PRO A 1 213 ? -31.105 -27.713 19.405 1.00 35.75 213 PRO A CA 1
ATOM 1661 C C . PRO A 1 213 ? -29.895 -27.960 20.319 1.00 35.75 213 PRO A C 1
ATOM 1663 O O . PRO A 1 213 ? -29.427 -29.091 20.415 1.00 35.75 213 PRO A O 1
ATOM 1666 N N . GLY A 1 214 ? -29.401 -26.927 21.012 1.00 42.34 214 GLY A N 1
ATOM 1667 C CA . GLY A 1 214 ? -28.497 -27.135 22.152 1.00 42.34 214 GLY A CA 1
ATOM 1668 C C . GLY A 1 214 ? -27.455 -26.057 22.450 1.00 42.34 214 GLY A C 1
ATOM 1669 O O . GLY A 1 214 ? -26.921 -26.057 23.554 1.00 42.34 214 GLY A O 1
ATOM 1670 N N . THR A 1 215 ? -27.163 -25.117 21.544 1.00 41.44 215 THR A N 1
ATOM 1671 C CA . THR A 1 215 ? -26.198 -24.032 21.828 1.00 41.44 215 THR A CA 1
ATOM 1672 C C . THR A 1 215 ? -26.863 -22.653 21.783 1.00 41.44 215 THR A C 1
ATOM 1674 O O . THR A 1 215 ? -27.514 -22.315 20.793 1.00 41.44 215 THR A O 1
ATOM 1677 N N . PRO A 1 216 ? -26.735 -21.821 22.836 1.00 39.53 216 PRO A N 1
ATOM 1678 C CA . PRO A 1 216 ? -27.379 -20.517 22.878 1.00 39.53 216 PRO A CA 1
ATOM 1679 C C . PRO A 1 216 ? -26.692 -19.574 21.888 1.00 39.53 216 PRO A C 1
ATOM 1681 O O . PRO A 1 216 ? -25.625 -19.020 22.156 1.00 39.53 216 PRO A O 1
ATOM 1684 N N . ALA A 1 217 ? -27.327 -19.358 20.737 1.00 48.84 217 ALA A N 1
ATOM 1685 C CA . ALA A 1 217 ? -26.967 -18.290 19.822 1.00 48.84 217 ALA A CA 1
ATOM 1686 C C . ALA A 1 217 ? -27.190 -16.949 20.536 1.00 48.84 217 ALA A C 1
ATOM 1688 O O . ALA A 1 217 ? -28.307 -16.428 20.580 1.00 48.84 217 ALA A O 1
ATOM 1689 N N . LYS A 1 218 ? -26.130 -16.369 21.110 1.00 54.44 218 LYS A N 1
ATOM 1690 C CA . LYS A 1 218 ? -26.155 -14.980 21.579 1.00 54.44 218 LYS A CA 1
ATOM 1691 C C . LYS A 1 218 ? -26.349 -14.088 20.351 1.00 54.44 218 LYS A C 1
ATOM 1693 O O . LYS A 1 218 ? -25.402 -13.701 19.678 1.00 54.44 218 LYS A O 1
ATOM 1698 N N . GLY A 1 219 ? -27.606 -13.811 20.012 1.00 69.06 219 GLY A N 1
ATOM 1699 C CA . GLY A 1 219 ? -28.028 -12.986 18.880 1.00 69.06 219 GLY A CA 1
ATOM 1700 C C . GLY A 1 219 ? -27.787 -11.502 19.126 1.00 69.06 219 GLY A C 1
ATOM 1701 O O . GLY A 1 219 ? -28.691 -10.700 18.923 1.00 69.06 219 GLY A O 1
ATOM 1702 N N . VAL A 1 220 ? -26.608 -11.134 19.618 1.00 78.69 220 VAL A N 1
ATOM 1703 C CA . VAL A 1 220 ? -26.254 -9.782 20.043 1.00 78.69 220 VAL A CA 1
ATOM 1704 C C . VAL A 1 220 ? -24.815 -9.493 19.623 1.00 78.69 220 VAL A C 1
ATOM 1706 O O . VAL A 1 220 ? -23.942 -10.342 19.759 1.00 78.69 220 VAL A O 1
ATOM 1709 N N . CYS A 1 221 ? -24.568 -8.298 19.093 1.00 79.50 221 CYS A N 1
ATOM 1710 C CA . CYS A 1 221 ? -23.228 -7.845 18.734 1.00 79.50 221 CYS A CA 1
ATOM 1711 C C . CYS A 1 221 ? -22.357 -7.700 19.989 1.00 79.50 221 CYS A C 1
ATOM 1713 O O . CYS A 1 221 ? -22.703 -6.909 20.864 1.00 79.50 221 CYS A O 1
ATOM 1715 N N . ALA A 1 222 ? -21.199 -8.365 20.041 1.00 78.12 222 ALA A N 1
ATOM 1716 C CA . ALA A 1 222 ? -20.265 -8.269 21.170 1.00 78.12 222 ALA A CA 1
ATOM 1717 C C . ALA A 1 222 ? -19.782 -6.830 21.440 1.00 78.12 222 ALA A C 1
ATOM 1719 O O . ALA A 1 222 ? -19.428 -6.482 22.562 1.00 78.12 222 ALA A O 1
ATOM 1720 N N . SER A 1 223 ? -19.795 -5.977 20.409 1.00 76.00 223 SER A N 1
ATOM 1721 C CA . SER A 1 223 ? -19.377 -4.580 20.493 1.00 76.00 223 SER A CA 1
ATOM 1722 C C . SER A 1 223 ? -20.464 -3.653 21.039 1.00 76.00 223 SER A C 1
ATOM 1724 O O . SER A 1 223 ? -20.310 -3.086 22.119 1.00 76.00 223 SER A O 1
ATOM 1726 N N . CYS A 1 224 ? -21.554 -3.488 20.284 1.00 78.69 224 CYS A N 1
ATOM 1727 C CA . CYS A 1 224 ? -22.600 -2.502 20.567 1.00 78.69 224 CYS A CA 1
ATOM 1728 C C . CYS A 1 224 ? -23.816 -3.078 21.296 1.00 78.69 224 CYS A C 1
ATOM 1730 O O . CYS A 1 224 ? -24.813 -2.378 21.454 1.00 78.69 224 CYS A O 1
ATOM 1732 N N . HIS A 1 225 ? -23.787 -4.365 21.651 1.00 79.19 225 HIS A N 1
ATOM 1733 C CA . HIS A 1 225 ? -24.879 -5.080 22.318 1.00 79.19 225 HIS A CA 1
ATOM 1734 C C . HIS A 1 225 ? -26.236 -5.009 21.594 1.00 79.19 225 HIS A C 1
ATOM 1736 O O . HIS A 1 225 ? -27.286 -5.313 22.153 1.00 79.19 225 HIS A O 1
ATOM 1742 N N . THR A 1 226 ? -26.237 -4.653 20.306 1.00 81.38 226 THR A N 1
ATOM 1743 C CA . THR A 1 226 ? -27.452 -4.615 19.484 1.00 81.38 226 THR A CA 1
ATOM 1744 C C . THR A 1 226 ? -27.855 -6.020 19.058 1.00 81.38 226 THR A C 1
ATOM 1746 O O . THR A 1 226 ? -27.008 -6.797 18.613 1.00 81.38 226 THR A O 1
ATOM 1749 N N . LYS A 1 227 ? -29.159 -6.318 19.114 1.00 80.44 227 LYS A N 1
ATOM 1750 C CA . LYS A 1 227 ? -29.718 -7.589 18.641 1.00 80.44 227 LYS A CA 1
ATOM 1751 C C . LYS A 1 227 ? -29.445 -7.802 17.142 1.00 80.44 227 LYS A C 1
ATOM 1753 O O . LYS A 1 227 ? -29.791 -6.977 16.288 1.00 80.44 227 LYS A O 1
ATOM 1758 N N . LEU A 1 228 ? -28.814 -8.928 16.836 1.00 74.50 228 LEU A N 1
ATOM 1759 C CA . LEU A 1 228 ? -28.507 -9.444 15.508 1.00 74.50 228 LEU A CA 1
ATOM 1760 C C . LEU A 1 228 ? -29.590 -10.452 15.109 1.00 74.50 228 LEU A C 1
ATOM 1762 O O . LEU A 1 228 ? -29.456 -11.660 15.318 1.00 74.50 228 LEU A O 1
ATOM 1766 N N . HIS A 1 229 ? -30.687 -9.934 14.560 1.00 68.25 229 HIS A N 1
ATOM 1767 C CA . HIS A 1 229 ? -31.755 -10.748 13.978 1.00 68.25 229 HIS A CA 1
ATOM 1768 C C . HIS A 1 229 ? -31.270 -11.486 12.715 1.00 68.25 229 HIS A C 1
ATOM 1770 O O . HIS A 1 229 ? -30.245 -11.125 12.142 1.00 68.25 229 HIS A O 1
ATOM 1776 N N . CYS A 1 230 ? -32.010 -12.508 12.276 1.00 61.75 230 CYS A N 1
ATOM 1777 C CA . CYS A 1 230 ? -31.682 -13.362 11.122 1.00 61.75 230 CYS A CA 1
ATOM 1778 C C . CYS A 1 230 ? -31.451 -12.604 9.800 1.00 61.75 230 CYS A C 1
ATOM 1780 O O . CYS A 1 230 ? -30.691 -13.071 8.964 1.00 61.75 230 CYS A O 1
ATOM 1782 N N . LEU A 1 231 ? -32.048 -11.420 9.628 1.00 66.12 231 LEU A N 1
ATOM 1783 C CA . LEU A 1 231 ? -31.895 -10.582 8.430 1.00 66.12 231 LEU A CA 1
ATOM 1784 C C . LEU A 1 231 ? -30.654 -9.670 8.455 1.00 66.12 231 LEU A C 1
ATOM 1786 O O . LEU A 1 231 ? -30.366 -8.993 7.472 1.00 66.12 231 LEU A O 1
ATOM 1790 N N . LYS A 1 232 ? -29.924 -9.594 9.577 1.00 68.44 232 LYS A N 1
ATOM 1791 C CA . LYS A 1 232 ? -28.707 -8.776 9.686 1.00 68.44 232 LYS A CA 1
ATOM 1792 C C . LYS A 1 232 ? -27.473 -9.648 9.508 1.00 68.44 232 LYS A C 1
ATOM 1794 O O . LYS A 1 232 ? -27.335 -10.661 10.187 1.00 68.44 232 LYS A O 1
ATOM 1799 N N . THR A 1 233 ? -26.541 -9.195 8.668 1.00 69.38 233 THR A N 1
ATOM 1800 C CA . THR A 1 233 ? -25.236 -9.840 8.480 1.00 69.38 233 THR A CA 1
ATOM 1801 C C . THR A 1 233 ? -24.524 -9.987 9.824 1.00 69.38 233 THR A C 1
ATOM 1803 O O . THR A 1 233 ? -24.258 -8.991 10.511 1.00 69.38 233 THR A O 1
ATOM 1806 N N . LYS A 1 234 ? -24.226 -11.233 10.191 1.00 78.44 234 LYS A N 1
ATOM 1807 C CA . LYS A 1 234 ? -23.420 -11.583 11.359 1.00 78.44 234 LYS A CA 1
ATOM 1808 C C . LYS A 1 234 ? -22.005 -11.853 10.879 1.00 78.44 234 LYS A C 1
ATOM 1810 O O . LYS A 1 234 ? -21.818 -12.589 9.914 1.00 78.44 234 LYS A O 1
ATOM 1815 N N . ILE A 1 235 ? -21.029 -11.227 11.521 1.00 77.06 235 ILE A N 1
ATOM 1816 C CA . ILE A 1 235 ? -19.629 -11.350 11.128 1.00 77.06 235 ILE A CA 1
ATOM 1817 C C . ILE A 1 235 ? -18.864 -11.907 12.317 1.00 77.06 235 ILE A C 1
ATOM 1819 O O . ILE A 1 235 ? -18.923 -11.333 13.404 1.00 77.06 235 ILE A O 1
ATOM 1823 N N . GLU A 1 236 ? -18.176 -13.023 12.113 1.00 79.12 236 GLU A N 1
ATOM 1824 C CA . GLU A 1 236 ? -17.243 -13.578 13.088 1.00 79.12 236 GLU A CA 1
ATOM 1825 C C . GLU A 1 236 ? -15.886 -12.893 12.915 1.00 79.12 236 GLU A C 1
ATOM 1827 O O . GLU A 1 236 ? -15.283 -12.925 11.835 1.00 79.12 236 GLU A O 1
ATOM 1832 N N . CYS A 1 237 ? -15.413 -12.237 13.974 1.00 73.69 237 CYS A N 1
ATOM 1833 C CA . CYS A 1 237 ? -14.089 -11.638 13.979 1.00 73.69 237 CYS A CA 1
ATOM 1834 C C . CYS A 1 237 ? -13.032 -12.746 13.949 1.00 73.69 237 CYS A C 1
ATOM 1836 O O . CYS A 1 237 ? -12.963 -13.548 14.873 1.00 73.69 237 CYS A O 1
ATOM 1838 N N . GLN A 1 238 ? -12.158 -12.758 12.939 1.00 70.88 238 GLN A N 1
ATOM 1839 C CA . GLN A 1 238 ? -11.117 -13.786 12.815 1.00 70.88 238 GLN A CA 1
ATOM 1840 C C . GLN A 1 238 ? -10.166 -13.821 14.027 1.00 70.88 238 GLN A C 1
ATOM 1842 O O . GLN A 1 238 ? -9.621 -14.868 14.363 1.00 70.88 238 GLN A O 1
ATOM 1847 N N . ARG A 1 239 ? -9.970 -12.678 14.694 1.00 67.94 239 ARG A N 1
ATOM 1848 C CA . ARG A 1 239 ? -8.938 -12.501 15.720 1.00 67.94 239 ARG A CA 1
ATOM 1849 C C . ARG A 1 239 ? -9.371 -12.891 17.140 1.00 67.94 239 ARG A C 1
ATOM 1851 O O . ARG A 1 239 ? -8.558 -13.421 17.892 1.00 67.94 239 ARG A O 1
ATOM 1858 N N . CYS A 1 240 ? -10.633 -12.667 17.515 1.00 70.25 240 CYS A N 1
ATOM 1859 C CA . CYS A 1 240 ? -11.173 -13.100 18.817 1.00 70.25 240 CYS A CA 1
ATOM 1860 C C . CYS A 1 240 ? -12.278 -14.163 18.720 1.00 70.25 240 CYS A C 1
ATOM 1862 O O . CYS A 1 240 ? -12.558 -14.826 19.714 1.00 70.25 240 CYS A O 1
ATOM 1864 N N . GLY A 1 241 ? -12.900 -14.351 17.553 1.00 74.38 241 GLY A N 1
ATOM 1865 C CA . GLY A 1 241 ? -14.064 -15.226 17.365 1.00 74.38 241 GLY A CA 1
ATOM 1866 C C . GLY A 1 241 ? -15.406 -14.598 17.766 1.00 74.38 241 GLY A C 1
ATOM 1867 O O . GLY A 1 241 ? -16.442 -15.249 17.656 1.00 74.38 241 GLY A O 1
ATOM 1868 N N . ASP A 1 242 ? -15.426 -13.341 18.222 1.00 77.94 242 ASP A N 1
ATOM 1869 C CA . ASP A 1 242 ? -16.675 -12.678 18.605 1.00 77.94 242 ASP A CA 1
ATOM 1870 C C . ASP A 1 242 ? -17.570 -12.394 17.394 1.00 77.94 242 ASP A C 1
ATOM 1872 O O . ASP A 1 242 ? -17.109 -11.982 16.324 1.00 77.94 242 ASP A O 1
ATOM 1876 N N . ILE A 1 243 ? -18.884 -12.513 17.6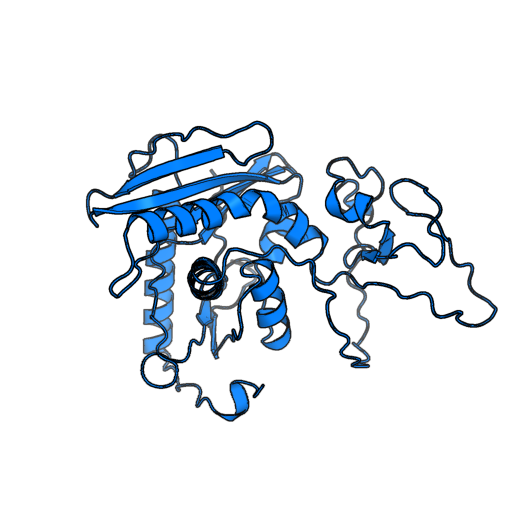03 1.00 80.50 243 ILE A N 1
ATOM 1877 C CA . ILE A 1 243 ? -19.889 -12.112 16.620 1.00 80.50 243 ILE A CA 1
ATOM 1878 C C . ILE A 1 243 ? -20.156 -10.607 16.734 1.00 80.50 243 ILE A C 1
ATOM 1880 O O . ILE A 1 243 ? -20.633 -10.103 17.758 1.00 80.50 243 ILE A O 1
ATOM 1884 N N . VAL A 1 244 ? -19.900 -9.877 15.650 1.00 78.94 244 VAL A N 1
ATOM 1885 C CA . VAL A 1 244 ? -20.095 -8.427 15.552 1.00 78.94 244 VAL A CA 1
ATOM 1886 C C . VAL A 1 244 ? -21.002 -8.053 14.381 1.00 78.94 244 VAL A C 1
ATOM 1888 O O . VAL A 1 244 ? -21.162 -8.789 13.407 1.00 78.94 244 VAL A O 1
ATOM 1891 N N . CYS A 1 245 ? -21.640 -6.885 14.478 1.00 78.88 245 CYS A N 1
ATOM 1892 C CA . CYS A 1 245 ? -22.418 -6.324 13.378 1.00 78.88 245 CYS A CA 1
ATOM 1893 C C . CYS A 1 245 ? -21.500 -5.659 12.342 1.00 78.88 245 CYS A C 1
ATOM 1895 O O . CYS A 1 245 ? -20.403 -5.197 12.674 1.00 78.88 245 CYS A O 1
ATOM 1897 N N . ARG A 1 246 ? -21.996 -5.503 11.106 1.00 75.56 246 ARG A N 1
ATOM 1898 C CA . ARG A 1 246 ? -21.285 -4.788 10.034 1.00 75.56 246 ARG A CA 1
ATOM 1899 C C . ARG A 1 246 ? -20.823 -3.391 10.464 1.00 75.56 246 ARG A C 1
ATOM 1901 O O . ARG A 1 246 ? -19.709 -3.000 10.171 1.00 75.56 246 ARG A O 1
ATOM 1908 N N . ARG A 1 247 ? -21.614 -2.638 11.230 1.00 75.06 247 ARG A N 1
ATOM 1909 C CA . ARG A 1 247 ? -21.190 -1.308 11.703 1.00 75.06 247 ARG A CA 1
ATOM 1910 C C . ARG A 1 247 ? -19.996 -1.381 12.663 1.00 75.06 247 ARG A C 1
ATOM 1912 O O . ARG A 1 247 ? -19.062 -0.601 12.531 1.00 75.06 247 ARG A O 1
ATOM 1919 N N . CYS A 1 248 ? -20.010 -2.323 13.602 1.00 73.94 248 CYS A N 1
ATOM 1920 C CA . CYS A 1 248 ? -18.974 -2.448 14.626 1.00 73.94 248 CYS A CA 1
ATOM 1921 C C . CYS A 1 248 ? -17.643 -2.953 14.078 1.00 73.94 248 CYS A C 1
ATOM 1923 O O . CYS A 1 248 ? -16.608 -2.557 14.604 1.00 73.94 248 CYS A O 1
ATOM 1925 N N . ILE A 1 249 ? -17.656 -3.777 13.027 1.00 72.44 249 ILE A N 1
ATOM 1926 C CA . ILE A 1 249 ? -16.408 -4.209 12.388 1.00 72.44 249 ILE A CA 1
ATOM 1927 C C . ILE A 1 249 ? -15.787 -3.116 11.506 1.00 72.44 249 ILE A C 1
ATOM 1929 O O . ILE A 1 249 ? -14.569 -3.060 11.361 1.00 72.44 249 ILE A O 1
ATOM 1933 N N . LEU A 1 250 ? -16.619 -2.228 10.945 1.00 64.69 250 LEU A N 1
ATOM 1934 C CA . LEU A 1 250 ? -16.195 -1.161 10.033 1.00 64.69 250 LEU A CA 1
ATOM 1935 C C . LEU A 1 250 ? -15.741 0.114 10.757 1.00 64.69 250 LEU A C 1
ATOM 1937 O O . LEU A 1 250 ? -14.719 0.693 10.402 1.00 64.69 250 LEU A O 1
ATOM 1941 N N . VAL A 1 251 ? -16.510 0.568 11.748 1.00 57.53 251 VAL A N 1
ATOM 1942 C CA . VAL A 1 251 ? -16.436 1.954 12.252 1.00 57.53 251 VAL A CA 1
ATOM 1943 C C . VAL A 1 251 ? -15.620 2.074 13.535 1.00 57.53 251 VAL A C 1
ATOM 1945 O O . VAL A 1 251 ? -15.216 3.166 13.923 1.00 57.53 251 VAL A O 1
ATOM 1948 N N . ASN A 1 252 ? -15.388 0.977 14.249 1.00 49.34 252 ASN A N 1
ATOM 1949 C CA . ASN A 1 252 ? -15.207 1.123 15.681 1.00 49.34 252 ASN A CA 1
ATOM 1950 C C . ASN A 1 252 ? -13.729 1.197 16.096 1.00 49.34 252 ASN A C 1
ATOM 1952 O O . ASN A 1 252 ? -13.150 0.247 16.615 1.00 49.34 252 ASN A O 1
ATOM 1956 N N . VAL A 1 253 ? -13.152 2.382 15.885 1.00 43.19 253 VAL A N 1
ATOM 1957 C CA . VAL A 1 253 ? -11.926 2.859 16.549 1.00 43.19 253 VAL A CA 1
ATOM 1958 C C . VAL A 1 253 ? -12.103 2.856 18.079 1.00 43.19 253 VAL A C 1
ATOM 1960 O O . VAL A 1 253 ? -11.164 2.638 18.828 1.00 43.19 253 VAL A O 1
ATOM 1963 N N . GLN A 1 254 ? -13.346 2.999 18.550 1.00 39.56 254 GLN A N 1
ATOM 1964 C CA . GLN A 1 254 ? -13.738 3.002 19.962 1.00 39.56 254 GLN A CA 1
ATOM 1965 C C . GLN A 1 254 ? -14.395 1.687 20.392 1.00 39.56 254 GLN A C 1
ATOM 1967 O O . GLN A 1 254 ? -15.237 1.664 21.296 1.00 39.56 254 GLN A O 1
ATOM 1972 N N . CYS A 1 255 ? -14.074 0.574 19.729 1.00 46.47 255 CYS A N 1
ATOM 1973 C CA . CYS A 1 255 ? -14.694 -0.696 20.060 1.00 46.47 255 CYS A CA 1
ATOM 1974 C C . CYS A 1 255 ? -14.184 -1.205 21.402 1.00 46.47 255 CYS A C 1
ATOM 1976 O O . CYS A 1 255 ? -13.326 -2.083 21.435 1.00 46.47 255 CYS A O 1
ATOM 1978 N N . LYS A 1 256 ? -14.798 -0.741 22.497 1.00 45.91 256 LYS A N 1
ATOM 1979 C CA . LYS A 1 256 ? -14.571 -1.167 23.890 1.00 45.91 256 LYS A CA 1
ATOM 1980 C C . LYS A 1 256 ? -14.840 -2.657 24.142 1.00 45.91 256 LYS A C 1
ATOM 1982 O O . LYS A 1 256 ? -15.049 -3.068 25.266 1.00 45.91 256 LYS A O 1
ATOM 1987 N N . ASN A 1 257 ? -14.951 -3.479 23.104 1.00 49.41 257 ASN A N 1
ATOM 1988 C CA . ASN A 1 257 ? -15.237 -4.903 23.205 1.00 49.41 257 ASN A CA 1
ATOM 1989 C C . ASN A 1 257 ? -14.664 -5.727 22.025 1.00 49.41 257 ASN A C 1
ATOM 1991 O O . ASN A 1 257 ? -14.944 -6.917 21.958 1.00 49.41 257 ASN A O 1
ATOM 1995 N N . CYS A 1 258 ? -13.892 -5.144 21.094 1.00 58.38 258 CYS A N 1
ATOM 1996 C CA . CYS A 1 258 ? -13.205 -5.898 20.021 1.00 58.38 258 CYS A CA 1
ATOM 1997 C C . CYS A 1 258 ? -11.689 -5.886 20.261 1.00 58.38 258 CYS A C 1
ATOM 1999 O O . CYS A 1 258 ? -11.196 -5.042 21.007 1.00 58.38 258 CYS A O 1
ATOM 2001 N N . CYS A 1 259 ? -10.959 -6.784 19.594 1.00 60.97 259 CYS A N 1
ATOM 2002 C CA . CYS A 1 259 ? -9.504 -6.961 19.674 1.00 60.97 259 CYS A CA 1
ATOM 2003 C C . CYS A 1 259 ? -8.710 -5.648 19.602 1.00 60.97 259 CYS A C 1
ATOM 2005 O O . CYS A 1 259 ? -7.744 -5.488 20.331 1.00 60.97 259 CYS A O 1
ATOM 2007 N N . TYR A 1 260 ? -9.138 -4.698 18.761 1.00 58.06 260 TYR A N 1
ATOM 2008 C CA . 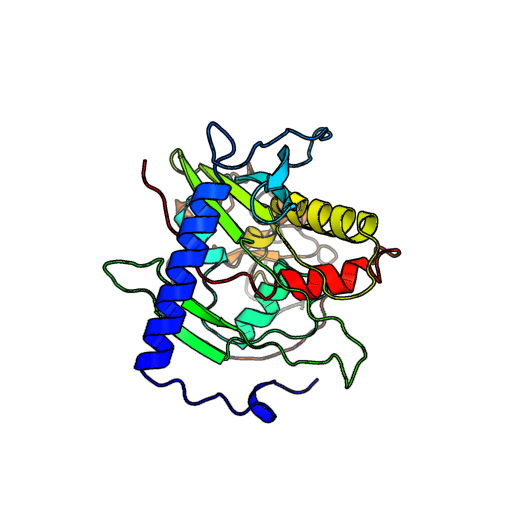TYR A 1 260 ? -8.436 -3.422 18.563 1.00 58.06 260 TYR A CA 1
ATOM 2009 C C . TYR A 1 260 ? -8.666 -2.399 19.689 1.00 58.06 260 TYR A C 1
ATOM 2011 O O . TYR A 1 260 ? -7.904 -1.453 19.803 1.00 58.06 260 TYR A O 1
ATOM 2019 N N . GLY A 1 261 ? -9.695 -2.580 20.526 1.00 54.66 261 GLY A N 1
ATOM 2020 C CA . GLY A 1 261 ? -9.930 -1.752 21.719 1.00 54.66 261 GLY A CA 1
ATOM 2021 C C . GLY A 1 261 ? -9.610 -2.452 23.046 1.00 54.66 261 GLY A C 1
ATOM 2022 O O . GLY A 1 261 ? -9.567 -1.790 24.078 1.00 54.66 261 GLY A O 1
ATOM 2023 N N . HIS A 1 262 ? -9.387 -3.775 23.038 1.00 58.00 262 HIS A N 1
ATOM 2024 C CA . HIS A 1 262 ? -8.934 -4.564 24.191 1.00 58.00 262 HIS A CA 1
ATOM 2025 C C . HIS A 1 262 ? -7.950 -5.659 23.747 1.00 58.00 262 HIS A C 1
ATOM 2027 O O . HIS A 1 262 ? -8.393 -6.764 23.411 1.00 58.00 262 HIS A O 1
ATOM 2033 N N . PRO A 1 263 ? -6.630 -5.401 23.806 1.00 56.28 263 PRO A N 1
ATOM 2034 C CA . PRO A 1 263 ? -5.611 -6.368 23.392 1.00 56.28 263 PRO A CA 1
ATOM 2035 C C . PRO A 1 263 ? -5.690 -7.701 24.160 1.00 56.28 263 PRO A C 1
ATOM 2037 O O . PRO A 1 263 ? -5.344 -8.750 23.631 1.00 56.28 263 PRO A O 1
ATOM 2040 N N . HIS A 1 264 ? -6.251 -7.703 25.374 1.00 58.53 264 HIS A N 1
ATOM 2041 C CA . HIS A 1 264 ? -6.469 -8.916 26.175 1.00 58.53 264 HIS A CA 1
ATOM 2042 C C . HIS A 1 264 ? -7.540 -9.878 25.628 1.00 58.53 264 HIS A C 1
ATOM 2044 O O . HIS A 1 264 ? -7.687 -10.977 26.154 1.00 58.53 264 HIS A O 1
ATOM 2050 N N . ARG A 1 265 ? -8.315 -9.489 24.606 1.00 60.69 265 ARG A N 1
ATOM 2051 C CA . ARG A 1 265 ? -9.331 -10.357 23.975 1.00 60.69 265 ARG A CA 1
ATOM 2052 C C . ARG A 1 265 ? -8.813 -11.140 22.770 1.00 60.69 265 ARG A C 1
ATOM 2054 O O . ARG A 1 265 ? -9.591 -11.836 22.122 1.00 60.69 265 ARG A O 1
ATOM 2061 N N . VAL A 1 266 ? -7.529 -11.016 22.439 1.00 60.41 266 VAL A N 1
ATOM 2062 C CA . VAL A 1 266 ? -6.920 -11.794 21.359 1.00 60.41 266 VAL A CA 1
ATOM 2063 C C . VAL A 1 266 ? -6.924 -13.268 21.758 1.00 60.41 266 VAL A C 1
ATOM 2065 O O . VAL A 1 266 ? -6.429 -13.638 22.822 1.00 60.41 266 VAL A O 1
ATOM 2068 N N . ARG A 1 267 ? -7.507 -14.123 20.913 1.00 59.59 267 ARG A N 1
ATOM 2069 C CA . ARG A 1 267 ? -7.471 -15.567 21.137 1.00 59.59 267 ARG A CA 1
ATOM 2070 C C . ARG A 1 267 ? -6.038 -16.038 20.895 1.00 59.59 267 ARG A C 1
ATOM 2072 O O . ARG A 1 267 ? -5.497 -15.795 19.820 1.00 59.59 267 ARG A O 1
ATOM 2079 N N . SER A 1 268 ? -5.424 -16.716 21.864 1.00 44.81 268 SER A N 1
ATOM 2080 C CA . SER A 1 268 ? -4.138 -17.382 21.631 1.00 44.81 268 SER A CA 1
ATOM 2081 C C . SER A 1 268 ? -4.283 -18.361 20.458 1.00 44.81 268 SER A C 1
ATOM 2083 O O . SER A 1 268 ? -5.323 -19.028 20.375 1.00 44.81 268 SER A O 1
ATOM 2085 N N . PRO A 1 269 ? -3.295 -18.467 19.551 1.00 41.06 269 PRO A N 1
ATOM 2086 C CA . PRO A 1 269 ? -3.351 -19.426 18.456 1.00 41.06 269 PRO A CA 1
ATOM 2087 C C . PRO A 1 269 ? -3.417 -20.838 19.042 1.00 41.06 269 PRO A C 1
ATOM 2089 O O . PRO A 1 269 ? -2.425 -21.399 19.499 1.00 41.06 269 PRO A O 1
ATOM 2092 N N . ALA A 1 270 ? -4.620 -21.407 19.081 1.00 36.50 270 ALA A N 1
ATOM 2093 C CA . ALA A 1 270 ? -4.808 -22.788 19.473 1.00 36.50 270 ALA A CA 1
ATOM 2094 C C . ALA A 1 270 ? -4.203 -23.669 18.376 1.00 36.50 270 ALA A C 1
ATOM 2096 O O . ALA A 1 270 ? -4.587 -23.558 17.208 1.00 36.50 270 ALA A O 1
ATOM 2097 N N . THR A 1 271 ? -3.294 -24.563 18.764 1.00 31.16 271 THR A N 1
ATOM 2098 C CA . THR A 1 271 ? -2.844 -25.735 18.005 1.00 31.16 271 THR A CA 1
ATOM 2099 C C . THR A 1 271 ? -4.049 -26.608 17.653 1.00 31.16 271 THR A C 1
ATOM 2101 O O . THR A 1 271 ? -4.339 -27.619 18.281 1.00 31.16 271 THR A O 1
ATOM 2104 N N . SER A 1 272 ? -4.806 -26.198 16.644 1.00 29.20 272 SER A N 1
ATOM 2105 C CA . SER A 1 272 ? -5.912 -26.966 16.094 1.00 29.20 272 SER A CA 1
ATOM 2106 C C . SER A 1 272 ? -5.629 -27.181 14.618 1.00 29.20 272 SER A C 1
ATOM 2108 O O . SER A 1 272 ? -5.481 -26.241 13.839 1.00 29.20 272 SER A O 1
ATOM 2110 N N . LYS A 1 273 ? -5.453 -28.456 14.264 1.00 23.02 273 LYS A N 1
ATOM 2111 C CA . LYS A 1 273 ? -5.280 -28.909 12.884 1.00 23.02 273 LYS A CA 1
ATOM 2112 C C . LYS A 1 273 ? -6.434 -28.353 12.036 1.00 23.02 273 LYS A C 1
ATOM 2114 O O . LYS A 1 273 ? -7.584 -28.451 12.469 1.00 23.02 273 LYS A O 1
ATOM 2119 N N . PRO A 1 274 ? -6.167 -27.787 10.850 1.00 27.11 274 PRO A N 1
ATOM 2120 C CA . PRO A 1 274 ? -7.226 -27.272 10.002 1.00 27.11 274 PRO A CA 1
ATOM 2121 C C . PRO A 1 274 ? -7.966 -28.448 9.357 1.00 27.11 274 PRO A C 1
ATOM 2123 O O . PRO A 1 274 ? -7.443 -29.106 8.460 1.00 27.11 274 PRO A O 1
ATOM 2126 N N . THR A 1 275 ? -9.192 -28.707 9.805 1.00 24.08 275 THR A N 1
ATOM 2127 C CA . THR A 1 275 ? -10.152 -29.508 9.039 1.00 24.08 275 THR A CA 1
ATOM 2128 C C . THR A 1 275 ? -10.725 -28.611 7.946 1.00 24.08 275 THR A C 1
ATOM 2130 O O . THR A 1 275 ? -11.533 -27.721 8.212 1.00 24.08 275 THR A O 1
ATOM 2133 N N . LEU A 1 276 ? -10.246 -28.812 6.719 1.00 27.17 276 LEU A N 1
ATOM 2134 C CA . LEU A 1 276 ? -10.758 -28.177 5.511 1.00 27.17 276 LEU A CA 1
ATOM 2135 C C . LEU A 1 276 ? -12.153 -28.726 5.203 1.00 27.17 276 LEU A C 1
ATOM 2137 O O . LEU A 1 276 ? -12.329 -29.922 4.994 1.00 27.17 276 LEU A O 1
ATOM 2141 N N . THR A 1 277 ? -13.139 -27.843 5.139 1.00 22.86 277 THR A N 1
ATOM 2142 C CA . THR A 1 277 ? -14.314 -28.038 4.288 1.00 22.86 277 THR A CA 1
ATOM 2143 C C . THR A 1 277 ? -14.451 -26.768 3.467 1.00 22.86 277 THR A C 1
ATOM 2145 O O . THR A 1 277 ? -14.795 -25.702 3.976 1.00 22.86 277 THR A O 1
ATOM 2148 N N . GLU A 1 278 ? -14.041 -26.876 2.205 1.00 26.20 278 GLU A N 1
ATOM 2149 C CA . GLU A 1 278 ? -14.225 -25.851 1.192 1.00 26.20 278 GLU A CA 1
ATOM 2150 C C . GLU A 1 278 ? -15.717 -25.711 0.905 1.00 26.20 278 GLU A C 1
ATOM 2152 O O . GLU A 1 278 ? -16.416 -26.676 0.600 1.00 26.20 278 GLU A O 1
ATOM 2157 N N . THR A 1 279 ? -16.224 -24.490 0.981 1.00 21.67 279 THR A N 1
ATOM 2158 C CA . THR A 1 279 ? -17.435 -24.129 0.253 1.00 21.67 279 THR A CA 1
ATOM 2159 C C . THR A 1 279 ? -17.231 -22.714 -0.246 1.00 21.67 279 THR A C 1
ATOM 2161 O O . THR A 1 279 ? -17.325 -21.742 0.502 1.00 21.67 279 THR A O 1
ATOM 2164 N N . SER A 1 280 ? -16.856 -22.618 -1.517 1.00 30.27 280 SER A N 1
ATOM 2165 C CA . SER A 1 280 ? -16.843 -21.373 -2.263 1.00 30.27 280 SER A CA 1
ATOM 2166 C C . SER A 1 280 ? -18.268 -20.822 -2.310 1.00 30.27 280 SER A C 1
ATOM 2168 O O . SER A 1 280 ? -19.221 -21.497 -2.697 1.00 30.27 280 SER A O 1
ATOM 2170 N N . SER A 1 281 ? -18.446 -19.584 -1.861 1.00 24.66 281 SER A N 1
ATOM 2171 C CA . SER A 1 281 ? -19.675 -18.828 -2.091 1.00 24.66 281 SER A CA 1
ATOM 2172 C C . SER A 1 281 ? -19.338 -17.372 -2.392 1.00 24.66 281 SER A C 1
ATOM 2174 O O . SER A 1 281 ? -18.355 -16.856 -1.854 1.00 24.66 281 SER A O 1
ATOM 2176 N N . PRO A 1 282 ? -20.095 -16.715 -3.287 1.00 23.23 282 PRO A N 1
ATOM 2177 C CA . PRO A 1 282 ? -19.648 -15.499 -3.950 1.00 23.23 282 PRO A CA 1
ATOM 2178 C C . PRO A 1 282 ? -19.786 -14.287 -3.026 1.00 23.23 282 PRO A C 1
ATOM 2180 O O . PRO A 1 282 ? -20.797 -14.118 -2.343 1.00 23.23 282 PRO A O 1
ATOM 2183 N N . LEU A 1 283 ? -18.778 -13.416 -3.041 1.00 27.09 283 LEU A N 1
ATOM 2184 C CA . LEU A 1 283 ? -18.855 -12.087 -2.440 1.00 27.09 283 LEU A CA 1
ATOM 2185 C C . LEU A 1 283 ? -19.902 -11.259 -3.193 1.00 27.09 283 LEU A C 1
ATOM 2187 O O . LEU A 1 283 ? -19.794 -11.059 -4.398 1.00 27.09 283 LEU A O 1
ATOM 2191 N N . THR A 1 284 ? -20.915 -10.786 -2.472 1.00 25.94 284 THR A N 1
ATOM 2192 C CA . THR A 1 284 ? -21.976 -9.931 -3.009 1.00 25.94 284 THR A CA 1
ATOM 2193 C C . THR A 1 284 ? -21.404 -8.563 -3.385 1.00 25.94 284 THR A C 1
ATOM 2195 O O . THR A 1 284 ? -20.798 -7.878 -2.556 1.00 25.94 284 THR A O 1
ATOM 2198 N N . GLU A 1 285 ? -21.592 -8.183 -4.645 1.00 24.09 285 GLU A N 1
ATOM 2199 C CA . GLU A 1 285 ? -21.167 -6.912 -5.218 1.00 24.09 285 GLU A CA 1
ATOM 2200 C C . GLU A 1 285 ? -21.938 -5.741 -4.600 1.00 24.09 285 GLU A C 1
ATOM 2202 O O . GLU A 1 285 ? -23.162 -5.753 -4.497 1.00 24.09 285 GLU A O 1
ATOM 2207 N N . ILE A 1 286 ? -21.207 -4.702 -4.201 1.00 25.41 286 ILE A N 1
ATOM 2208 C CA . ILE A 1 286 ? -21.759 -3.350 -4.108 1.00 25.41 286 ILE A CA 1
ATOM 2209 C C . ILE A 1 286 ? -21.224 -2.628 -5.336 1.00 25.41 286 ILE A C 1
ATOM 2211 O O . ILE A 1 286 ? -20.016 -2.373 -5.422 1.00 25.41 286 ILE A O 1
ATOM 2215 N N . ALA A 1 287 ? -22.114 -2.438 -6.305 1.00 23.25 287 ALA A N 1
ATOM 2216 C CA . ALA A 1 287 ? -21.878 -1.693 -7.527 1.00 23.25 287 ALA A CA 1
ATOM 2217 C C . ALA A 1 287 ? -21.679 -0.212 -7.189 1.00 23.25 287 ALA A C 1
ATOM 2219 O O . ALA A 1 287 ? -22.508 0.377 -6.502 1.00 23.25 287 ALA A O 1
ATOM 2220 N N . ASP A 1 288 ? -20.572 0.342 -7.670 1.00 26.80 288 ASP A N 1
ATOM 2221 C CA . ASP A 1 288 ? -20.424 1.766 -7.948 1.00 26.80 288 ASP A CA 1
ATOM 2222 C C . ASP A 1 288 ? -19.909 1.812 -9.392 1.00 26.80 288 ASP A C 1
ATOM 2224 O O . ASP A 1 288 ? -18.742 1.501 -9.661 1.00 26.80 288 ASP A O 1
ATOM 2228 N N . ASP A 1 289 ? -20.837 2.056 -10.315 1.00 32.88 289 ASP A N 1
ATOM 2229 C CA . ASP A 1 289 ? -20.596 2.237 -11.745 1.00 32.88 289 ASP A CA 1
ATOM 2230 C C . ASP A 1 289 ? -19.832 3.555 -11.997 1.00 32.88 289 ASP A C 1
ATOM 2232 O O . ASP A 1 289 ? -19.993 4.515 -11.249 1.00 32.88 289 ASP A O 1
ATOM 2236 N N . GLU A 1 290 ? -19.016 3.576 -13.064 1.00 29.03 290 GLU A N 1
ATOM 2237 C CA . GLU A 1 290 ? -18.183 4.688 -13.596 1.00 29.03 290 GLU A CA 1
ATOM 2238 C C . GLU A 1 290 ? -16.655 4.677 -13.336 1.00 29.03 290 GLU A C 1
ATOM 2240 O O . GLU A 1 290 ? -16.041 5.732 -13.196 1.00 29.03 290 GLU A O 1
ATOM 2245 N N . ASP A 1 291 ? -15.966 3.524 -13.339 1.00 34.47 291 ASP A N 1
ATOM 2246 C CA . ASP A 1 291 ? -14.487 3.515 -13.221 1.00 34.47 291 ASP A CA 1
ATOM 2247 C C . ASP A 1 291 ? -13.803 2.289 -13.879 1.00 34.47 291 ASP A C 1
ATOM 2249 O O . ASP A 1 291 ? -12.998 1.587 -13.255 1.00 34.47 291 ASP A O 1
ATOM 2253 N N . ASP A 1 292 ? -14.111 1.988 -15.145 1.00 35.16 292 ASP A N 1
ATOM 2254 C CA . ASP A 1 292 ? -13.568 0.807 -15.854 1.00 35.16 292 ASP A CA 1
ATOM 2255 C C . ASP A 1 292 ? -12.152 0.973 -16.416 1.00 35.16 292 ASP A C 1
ATOM 2257 O O . ASP A 1 292 ? -11.427 -0.007 -16.558 1.00 35.16 292 ASP A O 1
ATOM 2261 N N . PHE A 1 293 ? -11.684 2.200 -16.642 1.00 29.55 293 PHE A N 1
ATOM 2262 C CA . PHE A 1 293 ? -10.296 2.433 -17.065 1.00 29.55 293 PHE A CA 1
ATOM 2263 C C . PHE A 1 293 ? -9.336 2.573 -15.867 1.00 29.55 293 PHE A C 1
ATOM 2265 O O . PHE A 1 293 ? -8.214 2.068 -15.883 1.00 29.55 293 PHE A O 1
ATOM 2272 N N . ILE A 1 294 ? -9.804 3.190 -14.773 1.00 32.28 294 ILE A N 1
ATOM 2273 C CA . ILE A 1 294 ? -9.059 3.315 -13.502 1.00 32.28 294 ILE A CA 1
ATOM 2274 C C . ILE A 1 294 ? -8.928 1.950 -12.806 1.00 32.28 294 ILE A C 1
ATOM 2276 O O . ILE A 1 294 ? -7.956 1.692 -12.098 1.00 32.28 294 ILE A O 1
ATOM 2280 N N . ALA A 1 295 ? -9.861 1.040 -13.089 1.00 29.42 295 ALA A N 1
ATOM 2281 C CA . ALA A 1 295 ? -9.835 -0.348 -12.660 1.00 29.42 295 ALA A CA 1
ATOM 2282 C C . ALA A 1 295 ? -8.552 -1.103 -12.979 1.00 29.42 295 ALA A C 1
ATOM 2284 O O . ALA A 1 295 ? -8.033 -1.840 -12.142 1.00 29.42 295 ALA A O 1
ATOM 2285 N N . LEU A 1 296 ? -8.092 -0.940 -14.216 1.00 28.73 296 LEU A N 1
ATOM 2286 C CA . LEU A 1 296 ? -6.982 -1.685 -14.781 1.00 28.73 296 LEU A CA 1
ATOM 2287 C C . LEU A 1 296 ? -5.654 -1.208 -14.179 1.00 28.73 296 LEU A C 1
ATOM 2289 O O . LEU A 1 296 ? -4.755 -2.002 -13.914 1.00 28.73 296 LEU A O 1
ATOM 2293 N N . VAL A 1 297 ? -5.587 0.090 -13.873 1.00 30.45 297 VAL A N 1
ATOM 2294 C CA . VAL A 1 297 ? -4.467 0.745 -13.189 1.00 30.45 297 VAL A CA 1
ATOM 2295 C C . VAL A 1 297 ? -4.388 0.338 -11.713 1.00 30.45 297 VAL A C 1
ATOM 2297 O O . VAL A 1 297 ? -3.305 0.014 -11.224 1.00 30.45 297 VAL A O 1
ATOM 2300 N N . ASP A 1 298 ? -5.529 0.293 -11.017 1.00 30.25 298 ASP A N 1
ATOM 2301 C CA . ASP A 1 298 ? -5.605 -0.172 -9.626 1.00 30.25 298 ASP A CA 1
ATOM 2302 C C . ASP A 1 298 ? -5.259 -1.671 -9.509 1.00 30.25 298 ASP A C 1
ATOM 2304 O O . ASP A 1 298 ? -4.574 -2.068 -8.566 1.00 30.25 298 ASP A O 1
ATOM 2308 N N . ALA A 1 299 ? -5.679 -2.497 -10.478 1.00 28.28 299 ALA A N 1
ATOM 2309 C CA . ALA A 1 299 ? -5.392 -3.934 -10.531 1.00 28.28 299 ALA A CA 1
ATOM 2310 C C . ALA A 1 299 ? -3.901 -4.242 -10.748 1.00 28.28 299 ALA A C 1
ATOM 2312 O O . ALA A 1 299 ? -3.355 -5.115 -10.073 1.00 28.28 299 ALA A O 1
ATOM 2313 N N . ALA A 1 300 ? -3.229 -3.496 -11.632 1.00 27.50 300 ALA A N 1
ATOM 2314 C CA . ALA A 1 300 ? -1.799 -3.665 -11.892 1.00 27.50 300 ALA A CA 1
ATOM 2315 C C . ALA A 1 300 ? -0.923 -3.228 -10.701 1.00 27.50 300 ALA A C 1
ATOM 2317 O O . ALA A 1 300 ? 0.189 -3.725 -10.538 1.00 27.50 300 ALA A O 1
ATOM 2318 N N . GLY A 1 301 ? -1.422 -2.315 -9.856 1.00 30.28 301 GLY A N 1
ATOM 2319 C CA . GLY A 1 301 ? -0.597 -1.613 -8.876 1.00 30.28 301 GLY A CA 1
ATOM 2320 C C . GLY A 1 301 ? -0.604 -2.042 -7.439 1.00 30.28 301 GLY A C 1
ATOM 2321 O O . GLY A 1 301 ? 0.279 -1.621 -6.687 1.00 30.28 301 GLY A O 1
ATOM 2322 N N . SER A 1 302 ? -1.563 -2.862 -7.039 1.00 31.42 302 SER A N 1
ATOM 2323 C CA . SER A 1 302 ? -1.549 -3.402 -5.682 1.00 31.42 302 SER A CA 1
ATOM 2324 C C . SER A 1 302 ? -1.050 -4.836 -5.609 1.00 31.42 302 SER A C 1
ATOM 2326 O O . SER A 1 302 ? -0.842 -5.317 -4.505 1.00 31.42 302 SER A O 1
ATOM 2328 N N . ALA A 1 303 ? -0.808 -5.494 -6.744 1.00 28.36 303 ALA A N 1
ATOM 2329 C CA . ALA A 1 303 ? -0.256 -6.842 -6.764 1.00 28.36 303 ALA A CA 1
ATOM 2330 C C . ALA A 1 303 ? 1.286 -6.864 -6.621 1.00 28.36 303 ALA A C 1
ATOM 2332 O O . ALA A 1 303 ? 1.845 -7.863 -6.203 1.00 28.36 303 ALA A O 1
ATOM 2333 N N . LEU A 1 304 ? 1.981 -5.744 -6.860 1.00 30.67 304 LEU A N 1
ATOM 2334 C CA . LEU A 1 304 ? 3.417 -5.578 -6.555 1.00 30.67 304 LEU A CA 1
ATOM 2335 C C . LEU A 1 304 ? 3.709 -5.198 -5.097 1.00 30.67 304 LEU A C 1
ATOM 2337 O O . LEU A 1 304 ? 4.858 -5.010 -4.707 1.00 30.67 304 LEU A O 1
ATOM 2341 N N . ARG A 1 305 ? 2.668 -5.032 -4.285 1.00 38.91 305 ARG A N 1
ATOM 2342 C CA . ARG A 1 305 ? 2.805 -4.670 -2.880 1.00 38.91 305 ARG A CA 1
ATOM 2343 C C . ARG A 1 305 ? 2.674 -5.948 -2.108 1.00 38.91 305 ARG A C 1
ATOM 2345 O O . ARG A 1 305 ? 1.551 -6.415 -2.056 1.00 38.91 305 ARG A O 1
ATOM 2352 N N . LEU A 1 306 ? 3.771 -6.478 -1.576 1.00 30.55 306 LEU A N 1
ATOM 2353 C CA . LEU A 1 306 ? 3.832 -7.327 -0.375 1.00 30.55 306 LEU A CA 1
ATOM 2354 C C . LEU A 1 306 ? 5.252 -7.868 -0.190 1.00 30.55 306 LEU A C 1
ATOM 2356 O O . LEU A 1 306 ? 5.439 -9.066 -0.077 1.00 30.55 306 LEU A O 1
ATOM 2360 N N . SER A 1 307 ? 6.265 -7.000 -0.118 1.00 31.83 307 SER A N 1
ATOM 2361 C CA . SER A 1 307 ? 7.503 -7.430 0.535 1.00 31.83 307 SER A CA 1
ATOM 2362 C C . SER A 1 307 ? 8.405 -6.277 0.932 1.00 31.83 307 SER A C 1
ATOM 2364 O O . SER A 1 307 ? 9.408 -5.964 0.300 1.00 31.83 307 SER A O 1
ATOM 2366 N N . SER A 1 308 ? 7.991 -5.586 1.985 1.00 31.17 308 SER A N 1
ATOM 2367 C CA . SER A 1 308 ? 8.806 -5.432 3.194 1.00 31.17 308 SER A CA 1
ATOM 2368 C C . SER A 1 308 ? 8.247 -4.284 4.029 1.00 31.17 308 SER A C 1
ATOM 2370 O O . SER A 1 308 ? 7.945 -3.187 3.550 1.00 31.17 308 SER A O 1
ATOM 2372 N N . CYS A 1 309 ? 8.104 -4.559 5.314 1.00 29.55 309 CYS A N 1
ATOM 2373 C CA . CYS A 1 309 ? 8.012 -3.527 6.321 1.00 29.55 309 CYS A CA 1
ATOM 2374 C C . CYS A 1 309 ? 9.385 -3.482 6.980 1.00 29.55 309 CYS A C 1
ATOM 2376 O O . CYS A 1 309 ? 9.725 -4.382 7.739 1.00 29.55 309 CYS A O 1
ATOM 2378 N N . VAL A 1 310 ? 10.185 -2.462 6.677 1.00 31.70 310 VAL A N 1
ATOM 2379 C CA . VAL A 1 310 ? 11.357 -2.147 7.497 1.00 31.70 310 VAL A CA 1
ATOM 2380 C C . VAL A 1 310 ? 10.885 -1.193 8.581 1.00 31.70 310 VAL A C 1
ATOM 2382 O O . VAL A 1 310 ? 10.432 -0.082 8.300 1.00 31.70 310 VAL A O 1
ATOM 2385 N N . THR A 1 311 ? 10.951 -1.649 9.826 1.00 28.91 311 THR A N 1
ATOM 2386 C CA . THR A 1 311 ? 10.644 -0.838 11.000 1.00 28.91 311 THR A CA 1
ATOM 2387 C C . THR A 1 311 ? 11.800 0.126 11.251 1.00 28.91 311 THR A C 1
ATOM 2389 O O . THR A 1 311 ? 12.888 -0.296 11.639 1.00 28.91 311 THR A O 1
ATOM 2392 N N . GLY A 1 312 ? 11.587 1.423 11.041 1.00 25.02 312 GLY A N 1
ATOM 2393 C CA . GLY A 1 312 ? 12.511 2.441 11.531 1.00 25.02 312 GLY A CA 1
ATOM 2394 C C . GLY A 1 312 ? 12.256 2.681 13.016 1.00 25.02 312 GLY A C 1
ATOM 2395 O O . GLY A 1 312 ? 11.265 3.320 13.355 1.00 25.02 312 GLY A O 1
ATOM 2396 N N . ARG A 1 313 ? 13.127 2.179 13.900 1.00 22.41 313 ARG A N 1
ATOM 2397 C CA . ARG A 1 313 ? 13.248 2.748 15.251 1.00 22.41 313 ARG A CA 1
ATOM 2398 C C . ARG A 1 313 ? 14.129 3.987 15.130 1.00 22.41 313 ARG A C 1
ATOM 2400 O O . ARG A 1 313 ? 15.296 3.860 14.767 1.00 22.41 313 ARG A O 1
ATOM 2407 N N . SER A 1 314 ? 13.543 5.161 15.347 1.00 26.17 314 SER A N 1
ATOM 2408 C CA . SER A 1 314 ? 14.287 6.395 15.626 1.00 26.17 314 SER A CA 1
ATOM 2409 C C . SER A 1 314 ? 14.845 6.363 17.040 1.00 26.17 314 SER A C 1
ATOM 2411 O O . SER A 1 314 ? 14.056 5.967 17.930 1.00 26.17 314 SER A O 1
#

Secondary structure (DSSP, 8-state):
---GGGT-------HHHHHHHHHHHHHHHHHHHHHH--SS-SS--EE----TTSPEEEEEE-TTT--EEEEEEEEESS-HHHHHHHH---SHHHHHHHHHHH-TT----EEEEEEE---SS-TT--EEEEE----HHHH----EE--S-EEEEEEEETTEEEEEEEE--EE-SS--HHHHHHHHHHHHHGGGGHHHHHHHTT-EEE------TTS----B-TTT--B--TTSPEEE-TTT--EEEHHHHHH-TT-TTSTTT-GGGPPP-------------PPPP----S-TTHHHHHHHHHTT--S-------

Organism: Achlya hypogyna (NCBI:txid1202772)